Protein AF-A0A3G6YLJ7-F1 (afdb_monomer)

Radius of gyration: 20.74 Å; Cα contacts (8 Å, |Δi|>4): 345; chains: 1; bounding box: 52×42×54 Å

Solvent-accessible surface area (backbone atoms only — not comparable to full-atom values): 13566 Å² total; per-residue (Å²): 133,82,72,65,50,66,69,44,60,47,16,66,43,56,79,85,42,33,35,29,31,42,30,31,34,40,76,67,75,55,90,88,53,76,58,65,51,78,48,76,43,84,40,36,73,90,68,55,82,63,92,60,28,60,51,24,34,72,40,34,41,30,33,38,43,97,92,39,45,34,36,37,35,55,84,74,50,43,76,47,70,68,70,77,96,74,56,74,66,56,51,52,51,49,54,53,49,51,60,56,26,45,75,44,94,40,77,38,74,70,66,68,48,32,41,72,90,74,63,58,85,78,49,71,87,56,84,66,61,62,48,66,51,74,53,80,84,44,42,66,60,74,71,37,84,88,52,65,48,26,38,52,44,98,88,66,49,76,42,73,56,50,72,70,53,47,52,53,51,53,53,63,56,54,40,68,35,47,34,47,99,85,33,35,42,80,79,74,68,80,30,30,57,44,82,53,100,74,47,76,42,76,44,40,58,67,37,57,33,30,34,38,60,49,99,84,67,49,77,42,28,49,38,53,51,57,49,58,80,56,73,109

Foldseek 3Di:
DDQQAPQLQCLLAAQPKFWAKWKWAFQDQDPPDDGIDIDGDRGCVVVPDLPCQARIHTQKTWIQHPNWIKIAGRLRSDIDTDDDDDDPVVVVVVVVSSVVSSPDRHDHPVNVSHHGDDACVVCLPPDDFKDAQDCVVVVCCLVDPVWWKWFQDPVRDTDTDDNVRSVVVSVVRGHMFGADPQQATPPDDDWGWDRDPGDIAIDDPVQQRMWTQPPVRDIDTSSRVSVVSVPD

Organism: Acinetobacter pittii (NCBI:txid48296)

pLDDT: mean 84.65, std 10.69, range [26.02, 96.81]

Sequence (232 aa):
MSLINFETLVNTFDDGAEFQKLATRSMTVSSKAIRSRSYEAENLNGAMSIHTAGRSIPYYVKVQNKGVIQSINLSSGRINEFSQRENIKDLALWVKGQIHNFSKVNSSNFLSNFAKAVDFEVIKNKEPISFMIEFSDLDEIFLDDSIIIYKILRNGLEHPLTTKAKNYFAEIISEVYDIDEDLFLNRGRGDLLKVNNKSITLDSEFLRKFVIRDSNNIKQSFQQIIVKKKSI

Nearest PDB structures (foldseek):
  6eor-assembly1_B  TM=5.795E-01  e=2.650E+00  Homo sapiens
  7or4-assembly1_A  TM=6.402E-01  e=4.209E+00  Homo sapiens
  8y7p-assembly1_B  TM=3.538E-01  e=5.006E+00  Homo sapiens
  7jn7-assembly1_D  TM=1.775E-01  e=2.228E+00  Homo sapiens
  7oz7-assembly1_B  TM=1.537E-01  e=1.985E+00  Homo sapiens

Mean predicted aligned error: 7.84 Å

Structure (mmCIF, N/CA/C/O backbone):
data_AF-A0A3G6YLJ7-F1
#
_entry.id   AF-A0A3G6YLJ7-F1
#
loop_
_atom_site.group_PDB
_atom_site.id
_atom_site.type_symbol
_atom_site.label_atom_id
_atom_site.label_alt_id
_atom_site.label_comp_id
_atom_site.label_asym_id
_atom_site.label_entity_id
_atom_site.label_seq_id
_atom_site.pdbx_PDB_ins_code
_atom_site.Cartn_x
_atom_site.Cartn_y
_atom_site.Cartn_z
_atom_site.occupancy
_atom_site.B_iso_or_equiv
_atom_site.auth_seq_id
_atom_site.auth_comp_id
_atom_site.auth_asym_id
_atom_site.auth_atom_id
_atom_site.pdbx_PDB_model_num
ATOM 1 N N . MET A 1 1 ? 10.645 -7.291 13.258 1.00 34.69 1 MET A N 1
ATOM 2 C CA . MET A 1 1 ? 9.574 -6.760 14.126 1.00 34.69 1 MET A CA 1
ATOM 3 C C . MET A 1 1 ? 8.305 -6.860 13.297 1.00 34.69 1 MET A C 1
ATOM 5 O O . MET A 1 1 ? 8.293 -6.242 12.242 1.00 34.69 1 MET A O 1
ATOM 9 N N . SER A 1 2 ? 7.340 -7.722 13.640 1.00 50.22 2 SER A N 1
ATOM 10 C CA . SER A 1 2 ? 6.098 -7.794 12.853 1.00 50.22 2 SER A CA 1
ATOM 11 C C . SER A 1 2 ? 5.242 -6.572 13.171 1.00 50.22 2 SER A C 1
ATOM 13 O O . SER A 1 2 ? 5.158 -6.160 14.330 1.00 50.22 2 SER A O 1
ATOM 15 N N . LEU A 1 3 ? 4.638 -5.976 12.148 1.00 59.59 3 LEU A N 1
ATOM 16 C CA . LEU A 1 3 ? 3.631 -4.937 12.338 1.00 59.59 3 LEU A CA 1
ATOM 17 C C . LEU A 1 3 ? 2.448 -5.519 13.127 1.00 59.59 3 LEU A C 1
ATOM 19 O O . LEU A 1 3 ? 2.128 -6.703 12.999 1.00 59.59 3 LEU A O 1
ATOM 23 N N . ILE A 1 4 ? 1.819 -4.691 13.961 1.00 68.56 4 ILE A N 1
ATOM 24 C CA . ILE A 1 4 ? 0.585 -5.063 14.658 1.00 68.56 4 ILE A CA 1
ATOM 25 C C . ILE A 1 4 ? -0.491 -5.287 13.591 1.00 68.56 4 ILE A C 1
ATOM 27 O O . ILE A 1 4 ? -0.669 -4.446 12.708 1.00 68.56 4 ILE A O 1
ATOM 31 N N . ASN A 1 5 ? -1.166 -6.437 13.640 1.00 69.62 5 ASN A N 1
ATOM 32 C CA . ASN A 1 5 ? -2.152 -6.798 12.628 1.00 69.62 5 ASN A CA 1
ATOM 33 C C . ASN A 1 5 ? -3.414 -5.912 12.732 1.00 69.62 5 ASN A C 1
ATOM 35 O O . ASN A 1 5 ? -3.671 -5.257 13.747 1.00 69.62 5 ASN A O 1
ATOM 39 N N . PHE A 1 6 ? -4.204 -5.888 11.656 1.00 71.75 6 PHE A N 1
ATOM 40 C CA . PHE A 1 6 ? -5.441 -5.105 11.585 1.00 71.75 6 PHE A CA 1
ATOM 41 C C . PHE A 1 6 ? -6.390 -5.415 12.747 1.00 71.75 6 PHE A C 1
ATOM 43 O O . PHE A 1 6 ? -6.932 -4.503 13.360 1.00 71.75 6 PHE A O 1
ATOM 50 N N . GLU A 1 7 ? -6.565 -6.694 13.070 1.00 73.19 7 GLU A N 1
ATOM 51 C CA . GLU A 1 7 ? -7.515 -7.147 14.087 1.00 73.19 7 GLU A CA 1
ATOM 52 C C . GLU A 1 7 ? -7.136 -6.631 15.478 1.00 73.19 7 GLU A C 1
ATOM 54 O O . GLU A 1 7 ? -7.985 -6.113 16.196 1.00 73.19 7 GLU A O 1
ATOM 59 N N . THR A 1 8 ? -5.848 -6.655 15.816 1.00 77.25 8 THR A N 1
ATOM 60 C CA . THR A 1 8 ? -5.312 -6.109 17.062 1.00 77.25 8 THR A CA 1
ATOM 61 C C . THR A 1 8 ? -5.446 -4.590 17.127 1.00 77.25 8 THR A C 1
ATOM 63 O O . THR A 1 8 ? -5.740 -4.060 18.194 1.00 77.25 8 THR A O 1
ATOM 66 N N . LEU A 1 9 ? -5.274 -3.872 16.012 1.00 77.75 9 LEU A N 1
ATOM 67 C CA . LEU A 1 9 ? -5.453 -2.415 15.982 1.00 77.75 9 LEU A CA 1
ATOM 68 C C . LEU A 1 9 ? -6.922 -2.002 16.125 1.00 77.75 9 LEU A C 1
ATOM 70 O O . LEU A 1 9 ? -7.218 -0.998 16.767 1.00 77.75 9 LEU A O 1
ATOM 74 N N . VAL A 1 10 ? -7.847 -2.777 15.554 1.00 73.69 10 VAL A N 1
ATOM 75 C CA . VAL A 1 10 ? -9.289 -2.531 15.702 1.00 73.69 10 VAL A CA 1
ATOM 76 C C . VAL A 1 10 ? -9.748 -2.714 17.147 1.00 73.69 10 VAL A C 1
ATOM 78 O O . VAL A 1 10 ? -10.681 -2.026 17.563 1.00 73.69 10 VAL A O 1
ATOM 81 N N . ASN A 1 11 ? -9.058 -3.542 17.940 1.00 77.00 11 ASN A N 1
ATOM 82 C CA . ASN A 1 11 ? -9.399 -3.750 19.348 1.00 77.00 11 ASN A CA 1
ATOM 83 C C . ASN A 1 11 ? -9.282 -2.478 20.211 1.00 77.00 11 ASN A C 1
ATOM 85 O O . ASN A 1 11 ? -9.832 -2.428 21.313 1.00 77.00 11 ASN A O 1
ATOM 89 N N . THR A 1 12 ? -8.604 -1.434 19.722 1.00 76.75 12 THR A N 1
ATOM 90 C CA . THR A 1 12 ? -8.525 -0.134 20.402 1.00 76.75 12 THR A CA 1
ATOM 91 C C . THR A 1 12 ? -9.855 0.625 20.420 1.00 76.75 12 THR A C 1
ATOM 93 O O . THR A 1 12 ? -10.043 1.517 21.250 1.00 76.75 12 THR A O 1
ATOM 96 N N . PHE A 1 13 ? -10.795 0.273 19.544 1.00 77.75 13 PHE A N 1
ATOM 97 C CA . PHE A 1 13 ? -12.104 0.909 19.487 1.00 77.75 13 PHE A CA 1
ATOM 98 C C . PHE A 1 13 ? -13.143 0.116 20.279 1.00 77.75 13 PHE A C 1
ATOM 100 O O . PHE A 1 13 ? -13.154 -1.114 20.267 1.00 77.75 13 PHE A O 1
ATOM 107 N N . ASP A 1 14 ? -14.037 0.838 20.947 1.00 72.38 14 ASP A N 1
ATOM 108 C CA . ASP A 1 14 ? -15.225 0.256 21.568 1.00 72.38 14 ASP A CA 1
ATOM 109 C C . ASP A 1 14 ? -16.403 0.250 20.570 1.00 72.38 14 ASP A C 1
ATOM 111 O O . ASP A 1 14 ? -16.379 0.943 19.552 1.00 72.38 14 ASP A O 1
ATOM 115 N N . ASP A 1 15 ? -17.477 -0.483 20.870 1.00 71.56 15 ASP A N 1
ATOM 116 C CA . ASP A 1 15 ? -18.663 -0.558 19.994 1.00 71.56 15 ASP A CA 1
ATOM 117 C C . ASP A 1 15 ? -19.410 0.774 19.836 1.00 71.56 15 ASP A C 1
ATOM 119 O O . ASP A 1 15 ? -20.097 0.990 18.839 1.00 71.56 15 ASP A O 1
ATOM 123 N N . GLY A 1 16 ? -19.256 1.682 20.803 1.00 76.00 16 GLY A N 1
ATOM 124 C CA . GLY A 1 16 ? -19.814 3.035 20.756 1.00 76.00 16 GLY A CA 1
ATOM 125 C C . GLY A 1 16 ? -18.967 4.035 19.968 1.00 76.00 16 GLY A C 1
ATOM 126 O O . GLY A 1 16 ? -19.240 5.229 20.033 1.00 76.00 16 GLY A O 1
ATOM 127 N N . ALA A 1 17 ? -17.912 3.587 19.288 1.00 86.50 17 ALA A N 1
ATOM 128 C CA . ALA A 1 17 ? -17.005 4.485 18.599 1.00 86.50 17 ALA A CA 1
ATOM 129 C C . ALA A 1 17 ? -17.625 5.052 17.308 1.00 86.50 17 ALA A C 1
ATOM 131 O O . ALA A 1 17 ? -18.212 4.333 16.495 1.00 86.50 17 ALA A O 1
ATOM 132 N N . GLU A 1 18 ? -17.468 6.358 17.112 1.00 91.38 18 GLU A N 1
ATOM 133 C CA . GLU A 1 18 ? -18.042 7.092 15.988 1.00 91.38 18 GLU A CA 1
ATOM 134 C C . GLU A 1 18 ? -17.005 7.210 14.873 1.00 91.38 18 GLU A C 1
ATOM 136 O O . GLU A 1 18 ? -15.940 7.813 15.031 1.00 91.38 18 GLU A O 1
ATOM 141 N N . PHE A 1 19 ? -17.293 6.601 13.725 1.00 92.31 19 PHE A N 1
ATOM 142 C CA . PHE A 1 19 ? -16.362 6.567 12.602 1.00 92.31 19 PHE A CA 1
ATOM 143 C C . PHE A 1 19 ? -16.489 7.854 11.795 1.00 92.31 19 PHE A C 1
ATOM 145 O O . PHE A 1 19 ? -17.395 7.984 10.985 1.00 92.31 19 PHE A O 1
ATOM 152 N N . GLN A 1 20 ? -15.573 8.799 11.980 1.00 94.19 20 GLN A N 1
ATOM 153 C CA . GLN A 1 20 ? -15.617 10.091 11.288 1.00 94.19 20 GLN A CA 1
ATOM 154 C C . GLN A 1 20 ? -15.051 10.016 9.867 1.00 94.19 20 GLN A C 1
ATOM 156 O O . GLN A 1 20 ? -15.514 10.701 8.958 1.00 94.19 20 GLN A O 1
ATOM 161 N N . LYS A 1 21 ? -14.016 9.191 9.658 1.00 95.12 21 LYS A N 1
ATOM 162 C CA . LYS A 1 21 ? -13.369 9.024 8.350 1.00 95.12 21 LYS A CA 1
ATOM 163 C C . LYS A 1 21 ? -12.954 7.582 8.126 1.00 95.12 21 LYS A C 1
ATOM 165 O O . LYS A 1 21 ? -12.432 6.935 9.033 1.00 95.12 21 LYS A O 1
ATOM 170 N N . LEU A 1 22 ? -13.117 7.107 6.900 1.00 93.19 22 LEU A N 1
ATOM 171 C CA . LEU A 1 22 ? -12.709 5.773 6.478 1.00 93.19 22 LEU A CA 1
ATOM 172 C C . LEU A 1 22 ? -12.119 5.847 5.073 1.00 93.19 22 LEU A C 1
ATOM 174 O O . LEU A 1 22 ? -12.773 6.334 4.154 1.00 93.19 22 LEU A O 1
ATOM 178 N N . ALA A 1 23 ? -10.918 5.306 4.890 1.00 92.06 23 ALA A N 1
ATOM 179 C CA . ALA A 1 23 ? -10.349 5.088 3.569 1.00 92.06 23 ALA A CA 1
ATOM 180 C C . ALA A 1 23 ? -10.182 3.590 3.299 1.00 92.06 23 ALA A C 1
ATOM 182 O O . ALA A 1 23 ? -9.689 2.833 4.142 1.00 92.06 23 ALA A O 1
ATOM 183 N N . THR A 1 24 ? -10.616 3.170 2.113 1.00 90.69 24 THR A N 1
ATOM 184 C CA . THR A 1 24 ? -10.643 1.768 1.688 1.00 90.69 24 THR A CA 1
ATOM 185 C C . THR A 1 24 ? -10.008 1.583 0.319 1.00 90.69 24 THR A C 1
ATOM 187 O O . THR A 1 24 ? -10.049 2.480 -0.525 1.00 90.69 24 THR A O 1
ATOM 190 N N . ARG A 1 25 ? -9.462 0.389 0.098 1.00 87.56 25 ARG A N 1
ATOM 191 C CA . ARG A 1 25 ? -8.971 -0.121 -1.185 1.00 87.56 25 ARG A CA 1
ATOM 192 C C . ARG A 1 25 ? -9.898 -1.207 -1.700 1.00 87.56 25 ARG A C 1
ATOM 194 O O . ARG A 1 25 ? -10.514 -1.918 -0.915 1.00 87.56 25 ARG A O 1
ATOM 201 N N . SER A 1 26 ? -10.012 -1.341 -3.008 1.00 87.31 26 SER A N 1
ATOM 202 C CA . SER A 1 26 ? -10.829 -2.372 -3.638 1.00 87.31 26 SER A CA 1
ATOM 203 C C . SER A 1 26 ? -10.062 -3.687 -3.750 1.00 87.31 26 SER A C 1
ATOM 205 O O . SER A 1 26 ? -8.878 -3.689 -4.070 1.00 87.31 26 SER A O 1
ATOM 207 N N . MET A 1 27 ? -10.743 -4.813 -3.540 1.00 85.62 27 MET A N 1
ATOM 208 C CA . MET A 1 27 ? -10.165 -6.150 -3.749 1.00 85.62 27 MET A CA 1
ATOM 209 C C . MET A 1 27 ? -10.084 -6.562 -5.225 1.00 85.62 27 MET A C 1
ATOM 211 O O . MET A 1 27 ? -9.541 -7.615 -5.546 1.00 85.62 27 MET A O 1
ATOM 215 N N . THR A 1 28 ? -10.699 -5.805 -6.134 1.00 83.38 28 THR A N 1
ATOM 216 C CA . THR A 1 28 ? -10.733 -6.183 -7.548 1.00 83.38 28 THR A CA 1
ATOM 217 C C . THR A 1 28 ? -9.488 -5.707 -8.279 1.00 83.38 28 THR A C 1
ATOM 219 O O . THR A 1 28 ? -9.041 -4.576 -8.107 1.00 83.38 28 THR A O 1
ATOM 222 N N . VAL A 1 29 ? -8.990 -6.558 -9.167 1.00 78.81 29 VAL A N 1
ATOM 223 C CA . VAL A 1 29 ? -7.944 -6.197 -10.122 1.00 78.81 29 VAL A CA 1
ATOM 224 C C . VAL A 1 29 ? -8.512 -5.563 -11.394 1.00 78.81 29 VAL A C 1
ATOM 226 O O . VAL A 1 29 ? -7.751 -5.216 -12.270 1.00 78.81 29 VAL A O 1
ATOM 229 N N . SER A 1 30 ? -9.828 -5.388 -11.556 1.00 80.94 30 SER A N 1
ATOM 230 C CA . SER A 1 30 ? -10.372 -4.821 -12.801 1.00 80.94 30 SER A CA 1
ATOM 231 C C . SER A 1 30 ? -9.858 -3.400 -13.066 1.00 80.94 30 SER A C 1
ATOM 233 O O . SER A 1 30 ? -10.015 -2.508 -12.232 1.00 80.94 30 SER A O 1
ATOM 235 N N . SER A 1 31 ? -9.336 -3.157 -14.272 1.00 70.56 31 SER A N 1
ATOM 236 C CA . SER A 1 31 ? -8.858 -1.835 -14.707 1.00 70.56 31 SER A CA 1
ATOM 237 C C . SER A 1 31 ? -9.963 -0.776 -14.791 1.00 70.56 31 SER A C 1
ATOM 239 O O . SER A 1 31 ? -9.677 0.417 -14.754 1.00 70.56 31 SER A O 1
ATOM 241 N N . LYS A 1 32 ? -11.231 -1.199 -14.873 1.00 80.75 32 LYS A N 1
ATOM 242 C CA . LYS A 1 32 ? -12.406 -0.312 -14.924 1.00 80.75 32 LYS A CA 1
ATOM 243 C C . LYS A 1 32 ? -13.006 -0.028 -13.547 1.00 80.75 32 LYS A C 1
ATOM 245 O O . LYS A 1 32 ? -13.959 0.741 -13.443 1.00 80.75 32 LYS A O 1
ATOM 250 N N . ALA A 1 33 ? -12.513 -0.683 -12.499 1.00 81.62 33 ALA A N 1
ATOM 251 C CA . ALA A 1 33 ? -13.054 -0.522 -11.162 1.00 81.62 33 ALA A CA 1
ATOM 252 C C . ALA A 1 33 ? -12.397 0.638 -10.407 1.00 81.62 33 ALA A C 1
ATOM 254 O O . ALA A 1 33 ? -11.227 0.963 -10.597 1.00 81.62 33 ALA A O 1
ATOM 255 N N . ILE A 1 34 ? -13.155 1.219 -9.476 1.00 84.38 34 ILE A N 1
ATOM 256 C CA . ILE A 1 34 ? -12.619 2.177 -8.506 1.00 84.38 34 ILE A CA 1
ATOM 257 C C . ILE A 1 34 ? -11.603 1.451 -7.614 1.00 84.38 34 ILE A C 1
ATOM 259 O O . ILE A 1 34 ? -11.954 0.457 -6.974 1.00 84.38 34 ILE A O 1
ATOM 263 N N . ARG A 1 35 ? -10.366 1.963 -7.560 1.00 81.38 35 ARG A N 1
ATOM 264 C CA . ARG A 1 35 ? -9.261 1.381 -6.776 1.00 81.38 35 ARG A CA 1
ATOM 265 C C . ARG A 1 35 ? -9.339 1.722 -5.291 1.00 81.38 35 ARG A C 1
ATOM 267 O O . ARG A 1 35 ? -9.109 0.851 -4.462 1.00 81.38 35 ARG A O 1
ATOM 274 N N . SER A 1 36 ? -9.701 2.956 -4.952 1.00 86.94 36 SER A N 1
ATOM 275 C CA . SER A 1 36 ? -9.803 3.420 -3.567 1.00 86.94 36 SER A CA 1
ATOM 276 C C . SER A 1 36 ? -10.973 4.382 -3.372 1.00 86.94 36 SER A C 1
ATOM 278 O O . SER A 1 36 ? -11.458 5.007 -4.317 1.00 86.94 36 SER A O 1
ATOM 280 N N . ARG A 1 37 ? -11.469 4.469 -2.135 1.00 89.94 37 ARG A N 1
ATOM 281 C CA . ARG A 1 37 ? -12.537 5.392 -1.728 1.00 89.94 37 ARG A CA 1
ATOM 282 C C . ARG A 1 37 ? -12.235 5.966 -0.352 1.00 89.94 37 ARG A C 1
ATOM 284 O O . ARG A 1 37 ? -11.796 5.228 0.529 1.00 89.94 37 ARG A O 1
ATOM 291 N N . SER A 1 38 ? -12.528 7.250 -0.170 1.00 92.44 38 SER A N 1
ATOM 292 C CA . SER A 1 38 ? -12.499 7.930 1.126 1.00 92.44 38 SER A CA 1
ATOM 293 C C . SER A 1 38 ? -13.900 8.425 1.463 1.00 92.44 38 SER A C 1
ATOM 295 O O . SER A 1 38 ? -14.539 9.075 0.640 1.00 92.44 38 SER A O 1
ATOM 297 N N . TYR A 1 39 ? -14.347 8.132 2.677 1.00 93.94 39 TYR A N 1
ATOM 298 C CA . TYR A 1 39 ? -15.637 8.525 3.228 1.00 93.94 39 TYR A CA 1
ATOM 299 C C . TYR A 1 39 ? -15.416 9.393 4.459 1.00 93.94 39 TYR A C 1
ATOM 301 O O . TYR A 1 39 ? -14.510 9.116 5.246 1.00 93.94 39 TYR A O 1
ATOM 309 N N . GLU A 1 40 ? -16.244 10.419 4.624 1.00 95.00 40 GLU A N 1
ATOM 310 C CA . GLU A 1 40 ? -16.191 11.337 5.758 1.00 95.00 40 GLU A CA 1
ATOM 311 C C . GLU A 1 40 ? -17.613 11.758 6.139 1.00 95.00 40 GLU A C 1
ATOM 313 O O . GLU A 1 40 ? -18.425 12.060 5.265 1.00 95.00 40 GLU A O 1
ATOM 318 N N . ALA A 1 41 ? -17.918 11.709 7.432 1.00 94.12 41 ALA A N 1
ATOM 319 C CA . ALA A 1 41 ? -19.200 12.092 8.016 1.00 94.12 41 ALA A CA 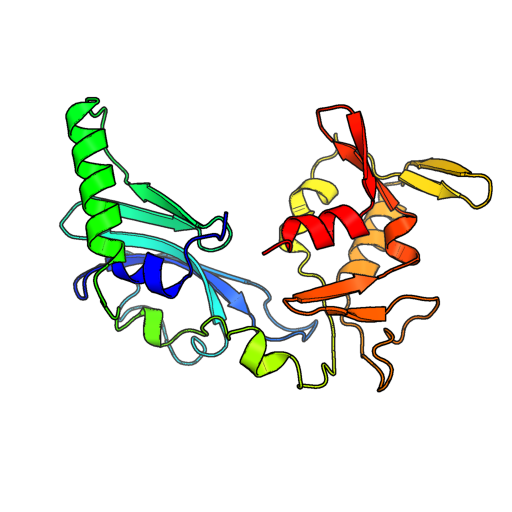1
ATOM 320 C C . ALA A 1 41 ? -19.001 12.400 9.510 1.00 94.12 41 ALA A C 1
ATOM 322 O O . ALA A 1 41 ? -17.934 12.137 10.059 1.00 94.12 41 ALA A O 1
ATOM 323 N N . GLU A 1 42 ? -20.032 12.916 10.182 1.00 91.19 42 GLU A N 1
ATOM 324 C CA . GLU A 1 42 ? -20.032 13.010 11.651 1.00 91.19 42 GLU A CA 1
ATOM 325 C C . GLU A 1 42 ? -19.930 11.612 12.282 1.00 91.19 42 GLU A C 1
ATOM 327 O O . GLU A 1 42 ? -19.059 11.358 13.109 1.00 91.19 42 GLU A O 1
ATOM 332 N N . ASN A 1 43 ? -20.744 10.672 11.793 1.00 92.69 43 ASN A N 1
ATOM 333 C CA . ASN A 1 43 ? -20.628 9.255 12.103 1.00 92.69 43 ASN A CA 1
ATOM 334 C C . ASN A 1 43 ? -21.003 8.412 10.874 1.00 92.69 43 ASN A C 1
ATOM 336 O O . ASN A 1 43 ? -22.133 8.451 10.393 1.00 92.69 43 ASN A O 1
ATOM 340 N N . LEU A 1 44 ? -20.047 7.645 10.350 1.00 93.19 44 LEU A N 1
ATOM 341 C CA . LEU A 1 44 ? -20.241 6.737 9.217 1.00 93.19 44 LEU A CA 1
ATOM 342 C C . LEU A 1 44 ? -21.072 5.509 9.597 1.00 93.19 44 LEU A C 1
ATOM 344 O O . LEU A 1 44 ? -21.664 4.885 8.712 1.00 93.19 44 LEU A O 1
ATOM 348 N N . ASN A 1 45 ? -21.140 5.166 10.887 1.00 88.62 45 ASN A N 1
ATOM 349 C CA . ASN A 1 45 ? -22.006 4.097 11.360 1.00 88.62 45 ASN A CA 1
ATOM 350 C C . ASN A 1 45 ? -23.474 4.505 11.147 1.00 88.62 45 ASN A C 1
ATOM 352 O O . ASN A 1 45 ? -23.932 5.510 11.679 1.00 88.62 45 ASN A O 1
ATOM 356 N N . GLY A 1 46 ? -24.198 3.758 10.312 1.00 84.88 46 GLY A N 1
ATOM 357 C CA . GLY A 1 46 ? -25.574 4.071 9.909 1.00 84.88 46 GLY A CA 1
ATOM 358 C C . GLY A 1 46 ? -25.715 5.067 8.748 1.00 84.88 46 GLY A C 1
ATOM 359 O O . GLY A 1 46 ? -26.739 5.043 8.071 1.00 84.88 46 GLY A O 1
ATOM 360 N N . ALA A 1 47 ? -24.699 5.887 8.454 1.00 89.31 47 ALA A N 1
ATOM 361 C 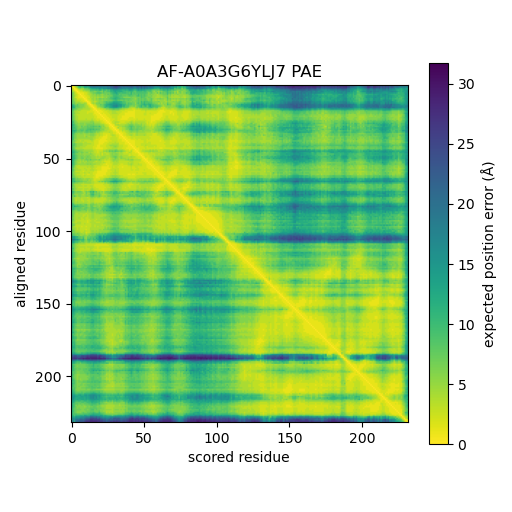CA . ALA A 1 47 ? -24.716 6.809 7.311 1.00 89.31 47 ALA A CA 1
ATOM 362 C C . ALA A 1 47 ? -24.148 6.186 6.023 1.00 89.31 47 ALA A C 1
ATOM 364 O O . ALA A 1 47 ? -24.581 6.511 4.916 1.00 89.31 47 ALA A O 1
ATOM 365 N N . MET A 1 48 ? -23.164 5.290 6.148 1.00 89.38 48 MET A N 1
ATOM 366 C CA . MET A 1 48 ? -22.545 4.618 5.009 1.00 89.38 48 MET A CA 1
ATOM 367 C C . MET A 1 48 ? -23.287 3.324 4.652 1.00 89.38 48 MET A C 1
ATOM 369 O O . MET A 1 48 ? -23.537 2.470 5.498 1.00 89.38 48 MET A O 1
ATOM 373 N N . SER A 1 49 ? -23.552 3.128 3.359 1.00 87.31 49 SER A N 1
ATOM 374 C CA . SER A 1 49 ? -24.041 1.849 2.838 1.00 87.31 49 SER A CA 1
ATOM 375 C C . SER A 1 49 ? -22.967 0.759 2.920 1.00 87.31 49 SER A C 1
ATOM 377 O O . SER A 1 49 ? -21.872 0.906 2.370 1.00 87.31 49 SER A O 1
ATOM 379 N N . ILE A 1 50 ? -23.302 -0.367 3.557 1.00 88.44 50 ILE A N 1
ATOM 380 C CA . ILE A 1 50 ? -22.397 -1.513 3.747 1.00 88.44 50 ILE A CA 1
ATOM 381 C C . ILE A 1 50 ? -22.419 -2.527 2.591 1.00 88.44 50 ILE A C 1
ATOM 383 O O . ILE A 1 50 ? -21.619 -3.457 2.582 1.00 88.44 50 ILE A O 1
ATOM 387 N N . HIS A 1 51 ? -23.279 -2.352 1.580 1.00 85.88 51 HIS A N 1
ATOM 388 C CA . HIS A 1 51 ? -23.482 -3.343 0.509 1.00 85.88 51 HIS A CA 1
ATOM 389 C C . HIS A 1 51 ? -22.203 -3.737 -0.246 1.00 85.88 51 HIS A C 1
ATOM 391 O O . HIS A 1 51 ? -22.087 -4.868 -0.712 1.00 85.88 51 HIS A O 1
ATOM 397 N N . THR A 1 52 ? -21.232 -2.827 -0.370 1.00 83.88 52 THR A N 1
ATOM 398 C CA . THR A 1 52 ? -19.944 -3.114 -1.028 1.00 83.88 52 THR A CA 1
ATOM 399 C C . THR A 1 52 ? -18.778 -3.267 -0.054 1.00 83.88 52 THR A C 1
ATOM 401 O O . THR A 1 52 ? -17.655 -3.475 -0.508 1.00 83.88 52 THR A O 1
ATOM 404 N N . ALA A 1 53 ? -19.014 -3.164 1.259 1.00 88.62 53 ALA A N 1
ATOM 405 C CA . ALA A 1 53 ? -17.961 -3.153 2.276 1.00 88.62 53 ALA A CA 1
ATOM 406 C C . ALA A 1 53 ? -17.116 -4.437 2.246 1.00 88.62 53 ALA A C 1
ATOM 408 O O . ALA A 1 53 ? -15.891 -4.359 2.280 1.00 88.62 53 ALA A O 1
ATOM 409 N N . GLY A 1 54 ? -17.736 -5.603 2.028 1.00 89.19 54 GLY A N 1
ATOM 410 C CA . GLY A 1 54 ? -17.033 -6.891 1.945 1.00 89.19 54 GLY A CA 1
ATOM 411 C C . GLY A 1 54 ? -16.065 -7.033 0.760 1.00 89.19 54 GLY A C 1
ATOM 412 O O . GLY A 1 54 ? -15.333 -8.012 0.684 1.00 89.19 54 GLY A O 1
ATOM 413 N N . ARG A 1 55 ? -16.045 -6.071 -0.174 1.00 88.50 55 ARG A N 1
ATOM 414 C CA . ARG A 1 55 ? -15.092 -6.002 -1.302 1.00 88.50 55 ARG A CA 1
ATOM 415 C C . ARG A 1 55 ? -14.059 -4.885 -1.131 1.00 88.50 55 ARG A C 1
ATOM 417 O O . ARG A 1 55 ? -13.303 -4.595 -2.062 1.00 88.50 55 ARG A O 1
ATOM 424 N N . SER A 1 56 ? -14.056 -4.252 0.036 1.00 90.88 56 SER A N 1
ATOM 425 C CA . SER A 1 56 ? -13.241 -3.100 0.382 1.00 90.88 56 SER A CA 1
ATOM 426 C C . SER A 1 56 ? -12.361 -3.430 1.584 1.00 90.88 56 SER A C 1
ATOM 428 O O . SER A 1 56 ? -12.857 -3.870 2.616 1.00 90.88 56 SER A O 1
ATOM 430 N N . ILE A 1 57 ? -11.060 -3.184 1.458 1.00 88.62 57 ILE A N 1
ATOM 431 C CA . ILE A 1 57 ? -10.051 -3.357 2.504 1.00 88.62 57 ILE A CA 1
ATOM 432 C C . ILE A 1 57 ? -9.800 -1.988 3.152 1.00 88.62 57 ILE A C 1
ATOM 434 O O . ILE A 1 57 ? -9.268 -1.094 2.482 1.00 88.62 57 ILE A O 1
ATOM 438 N N . PRO A 1 58 ? -10.170 -1.771 4.423 1.00 89.38 58 PRO A N 1
ATOM 439 C CA . PRO A 1 58 ? -9.845 -0.551 5.147 1.00 89.38 58 PRO A CA 1
ATOM 440 C C . PRO A 1 58 ? -8.335 -0.417 5.306 1.00 89.38 58 PRO A C 1
ATOM 442 O O . PRO A 1 58 ? -7.654 -1.378 5.654 1.00 89.38 58 PRO A O 1
ATOM 445 N N . TYR A 1 59 ? -7.809 0.785 5.086 1.00 86.31 59 TYR A N 1
ATOM 446 C CA . TYR A 1 59 ? -6.394 1.072 5.337 1.00 86.31 59 TYR A CA 1
ATOM 447 C C . TYR A 1 59 ? -6.159 2.294 6.227 1.00 86.31 59 TYR A C 1
ATOM 449 O O . TYR A 1 59 ? -5.063 2.460 6.767 1.00 86.31 59 TYR A O 1
ATOM 457 N N . TYR A 1 60 ? -7.181 3.131 6.409 1.00 89.69 60 TYR A N 1
ATOM 458 C CA . TYR A 1 60 ? -7.155 4.259 7.327 1.00 89.69 60 TYR A CA 1
ATOM 459 C C . TYR A 1 60 ? -8.529 4.459 7.960 1.00 89.69 60 TYR A C 1
ATOM 461 O O . TYR A 1 60 ? -9.544 4.418 7.261 1.00 89.69 60 TYR A O 1
ATOM 469 N N . VAL A 1 61 ? -8.550 4.725 9.263 1.00 91.19 61 VAL A N 1
ATOM 470 C CA . VAL A 1 61 ? -9.756 5.107 10.004 1.00 91.19 61 VAL A CA 1
ATOM 471 C C . VAL A 1 61 ? -9.463 6.290 10.917 1.00 91.19 61 VAL A C 1
ATOM 473 O O . VAL A 1 61 ? -8.391 6.361 11.519 1.00 91.19 61 VAL A O 1
ATOM 476 N N . LYS A 1 62 ? -10.4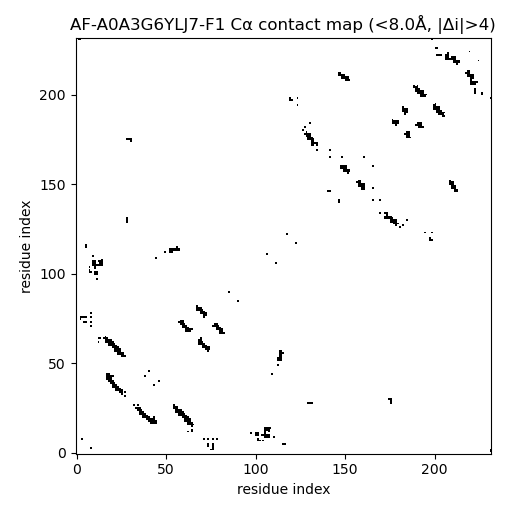24 7.205 11.037 1.00 93.12 62 LYS A N 1
ATOM 477 C CA . LYS A 1 62 ? -10.477 8.240 12.073 1.00 93.12 62 LYS A CA 1
ATOM 478 C C . LYS A 1 62 ? -11.754 8.030 12.867 1.00 93.12 62 LYS A C 1
ATOM 480 O O . LYS A 1 62 ? -12.834 7.956 12.281 1.00 93.12 62 LYS A O 1
ATOM 485 N N . VAL A 1 63 ? -11.611 7.923 14.175 1.00 91.62 63 VAL A N 1
ATOM 486 C CA . VAL A 1 63 ? -12.664 7.484 15.080 1.00 91.62 63 VAL A CA 1
ATOM 487 C C . VAL A 1 63 ? -12.693 8.413 16.282 1.00 91.62 63 VAL A C 1
ATOM 489 O O . VAL A 1 63 ? -11.643 8.749 16.825 1.00 91.62 63 VAL A O 1
ATOM 492 N N . GLN A 1 64 ? -13.881 8.818 16.709 1.00 91.19 64 GLN A N 1
ATOM 493 C CA . GLN A 1 64 ? -14.086 9.434 18.009 1.00 91.19 64 GLN A CA 1
ATOM 494 C C . GLN A 1 64 ? -14.543 8.351 18.984 1.00 91.19 64 GLN A C 1
ATOM 496 O O . GLN A 1 64 ? -15.592 7.739 18.806 1.00 91.19 64 GLN A O 1
ATOM 501 N N . ASN A 1 65 ? -13.732 8.081 20.002 1.00 86.00 65 ASN A N 1
ATOM 502 C CA . ASN A 1 65 ? -14.034 7.102 21.037 1.00 86.00 65 ASN A CA 1
ATOM 503 C C . ASN A 1 65 ? -13.895 7.761 22.413 1.00 86.00 65 ASN A C 1
ATOM 505 O O . ASN A 1 65 ? -12.865 8.360 22.713 1.00 86.00 65 ASN A O 1
ATOM 509 N N . LYS A 1 66 ? -14.938 7.675 23.249 1.00 83.56 66 LYS A N 1
ATOM 510 C CA . LYS A 1 66 ? -14.962 8.245 24.615 1.00 83.56 66 LYS A CA 1
ATOM 511 C C . LYS A 1 66 ? -14.529 9.722 24.682 1.00 83.56 66 LYS A C 1
ATOM 513 O O . LYS A 1 66 ? -13.832 10.134 25.603 1.00 83.56 66 LYS A O 1
ATOM 518 N N . GLY A 1 67 ? -14.941 10.520 23.695 1.00 83.31 67 GLY A N 1
ATOM 519 C CA . GLY A 1 67 ? -14.629 11.954 23.621 1.00 83.31 67 GLY A CA 1
ATOM 520 C C . GLY A 1 67 ? -13.239 12.289 23.073 1.00 83.31 67 GLY A C 1
ATOM 521 O O . GLY A 1 67 ? -12.921 13.466 22.927 1.00 83.31 67 GLY A O 1
ATOM 522 N N . VAL A 1 68 ? -12.435 11.285 22.719 1.00 87.69 68 VAL A N 1
ATOM 523 C CA . VAL A 1 68 ? -11.098 11.465 22.151 1.00 87.69 68 VAL A CA 1
ATOM 524 C C . VAL A 1 68 ? -11.095 11.044 20.688 1.00 87.69 68 VAL A C 1
ATOM 526 O O . VAL A 1 68 ? -11.691 10.036 20.314 1.00 87.69 68 VAL A O 1
ATOM 529 N N . ILE A 1 69 ? -10.414 11.818 19.845 1.00 90.69 69 ILE A N 1
ATOM 530 C CA . ILE A 1 69 ? -10.262 11.494 18.429 1.00 90.69 69 ILE A CA 1
ATOM 531 C C . ILE A 1 69 ? -8.967 10.714 18.241 1.00 90.69 69 ILE A C 1
ATOM 533 O O . ILE A 1 69 ? -7.879 11.193 18.552 1.00 90.69 69 ILE A O 1
ATOM 537 N N . GLN A 1 70 ? -9.082 9.530 17.661 1.00 90.44 70 GLN A N 1
ATOM 538 C CA . GLN A 1 70 ? -7.968 8.670 17.299 1.00 90.44 70 GLN A CA 1
ATOM 539 C C . GLN A 1 70 ? -7.978 8.413 15.795 1.00 90.44 70 GLN A C 1
ATOM 541 O O . GLN A 1 70 ? -9.013 8.451 15.130 1.00 90.44 70 GLN A O 1
ATOM 546 N N . SER A 1 71 ? -6.810 8.141 15.231 1.00 90.00 71 SER A N 1
ATOM 547 C CA . SER A 1 71 ? -6.696 7.646 13.866 1.00 90.00 71 SER A CA 1
ATOM 548 C C . SER A 1 71 ? -5.719 6.491 13.795 1.00 90.00 71 SER A C 1
ATOM 550 O O . SER A 1 71 ? -4.701 6.481 14.485 1.00 90.00 71 SER A O 1
ATOM 552 N N . ILE A 1 72 ? -6.030 5.524 12.941 1.00 87.00 72 ILE A N 1
ATOM 553 C CA . ILE A 1 72 ? -5.177 4.370 12.696 1.00 87.00 72 ILE A CA 1
ATOM 554 C C . ILE A 1 72 ? -4.878 4.305 11.207 1.00 87.00 72 ILE A C 1
ATOM 556 O O . ILE A 1 72 ? -5.785 4.312 10.375 1.00 87.00 72 ILE A O 1
ATOM 560 N N . ASN A 1 73 ? -3.591 4.215 10.879 1.00 83.44 73 ASN A N 1
ATOM 561 C CA . ASN A 1 73 ? -3.131 3.865 9.545 1.00 83.44 73 ASN A CA 1
ATOM 562 C C . ASN A 1 73 ? -2.660 2.411 9.564 1.00 83.44 73 ASN A C 1
ATOM 564 O O . ASN A 1 73 ? -1.564 2.095 10.031 1.00 83.44 73 ASN A O 1
ATOM 568 N N . LEU A 1 74 ? -3.501 1.544 9.015 1.00 71.50 74 LEU A N 1
ATOM 569 C CA . LEU A 1 74 ? -3.345 0.094 9.039 1.00 71.50 74 LEU A CA 1
ATOM 570 C C . LEU A 1 74 ? -2.196 -0.367 8.141 1.00 71.50 74 LEU A C 1
ATOM 572 O O . LEU A 1 74 ? -1.536 -1.349 8.454 1.00 71.50 74 LEU A O 1
ATOM 576 N N . SER A 1 75 ? -1.896 0.389 7.080 1.00 66.50 75 SER A N 1
ATOM 577 C CA . SER A 1 75 ? -0.750 0.104 6.201 1.00 66.50 75 SER A CA 1
ATOM 578 C C . SER A 1 75 ? 0.589 0.287 6.922 1.00 66.50 75 SER A C 1
ATOM 580 O O . SER A 1 75 ? 1.572 -0.354 6.574 1.00 66.50 75 SER A O 1
ATOM 582 N N . SER A 1 76 ? 0.640 1.176 7.919 1.00 68.81 76 SER A N 1
ATOM 583 C CA . SER A 1 76 ? 1.863 1.492 8.676 1.00 68.81 76 SER A CA 1
ATOM 584 C C . SER A 1 76 ? 1.861 0.969 10.113 1.00 68.81 76 SER A C 1
ATOM 586 O O . SER A 1 76 ? 2.847 1.161 10.823 1.00 68.81 76 SER A O 1
ATOM 588 N N . GLY A 1 77 ? 0.767 0.343 10.559 1.00 73.19 77 GLY A N 1
ATOM 589 C CA . GLY A 1 77 ? 0.591 -0.110 11.940 1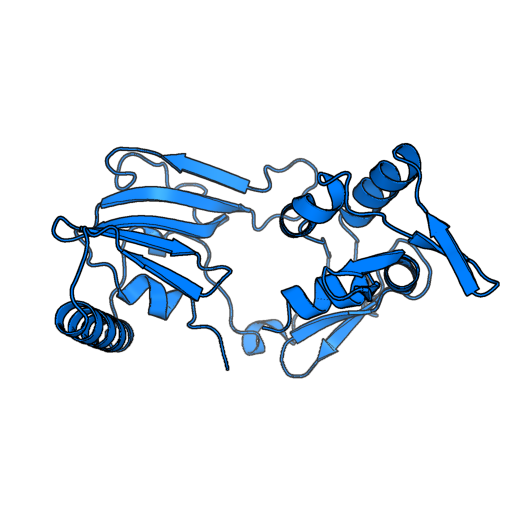.00 73.19 77 GLY A CA 1
ATOM 590 C C . GLY A 1 77 ? 0.630 1.020 12.975 1.00 73.19 77 GLY A C 1
ATOM 591 O O . GLY A 1 77 ? 1.006 0.788 14.122 1.00 73.19 77 GLY A O 1
ATOM 592 N N . ARG A 1 78 ? 0.311 2.258 12.572 1.00 81.44 78 ARG A N 1
ATOM 593 C CA . ARG A 1 78 ? 0.415 3.450 13.427 1.00 81.44 78 ARG A CA 1
ATOM 594 C C . ARG A 1 78 ? -0.940 3.829 13.996 1.00 81.44 78 ARG A C 1
ATOM 596 O O . ARG A 1 78 ? -1.909 3.936 13.245 1.00 81.44 78 ARG A O 1
ATOM 603 N N . ILE A 1 79 ? -0.958 4.116 15.293 1.00 86.56 79 ILE A N 1
ATOM 604 C CA . ILE A 1 79 ? -2.068 4.762 15.985 1.00 86.56 79 ILE A CA 1
ATOM 605 C C . ILE A 1 79 ? -1.647 6.162 16.420 1.00 86.56 79 ILE A C 1
ATOM 607 O O . ILE A 1 79 ? -0.566 6.347 16.975 1.00 86.56 79 ILE A O 1
ATOM 611 N N . ASN A 1 80 ? -2.509 7.137 16.158 1.00 88.19 80 ASN A N 1
ATOM 612 C CA . ASN A 1 80 ? -2.348 8.509 16.606 1.00 88.19 80 ASN A CA 1
ATOM 613 C C . ASN A 1 80 ? -3.583 8.915 17.400 1.00 88.19 80 ASN A C 1
ATOM 615 O O . ASN A 1 80 ? -4.706 8.623 16.992 1.00 88.19 80 ASN A O 1
ATOM 619 N N . GLU A 1 81 ? -3.371 9.643 18.483 1.00 89.56 81 GLU A N 1
ATOM 620 C CA . GLU A 1 81 ? -4.425 10.269 19.266 1.00 89.56 81 GLU A CA 1
ATOM 621 C C . GLU A 1 81 ? -4.283 11.785 19.159 1.00 89.56 81 GLU A C 1
ATOM 623 O O . GLU A 1 81 ? -3.179 12.319 19.260 1.00 89.56 81 GLU A O 1
ATOM 628 N N . PHE A 1 82 ? -5.388 12.477 18.898 1.00 86.00 82 PHE A N 1
ATOM 629 C CA . PHE A 1 82 ? -5.416 13.931 18.906 1.00 86.00 82 PHE A CA 1
ATOM 630 C C . PHE A 1 82 ? -5.567 14.406 20.347 1.00 86.00 82 PHE A C 1
ATOM 632 O O . PHE A 1 82 ? -6.643 14.299 20.934 1.00 86.00 82 PHE A O 1
ATOM 639 N N . SER A 1 83 ? -4.489 14.958 20.890 1.00 86.06 83 SER A N 1
ATOM 640 C CA . SER A 1 83 ? -4.435 15.531 22.232 1.00 86.06 83 SER A CA 1
ATOM 641 C C . SER A 1 83 ? -3.871 16.953 22.194 1.00 86.06 83 SER A C 1
ATOM 643 O O . SER A 1 83 ? -3.355 17.422 21.173 1.00 86.06 83 SER A O 1
ATOM 645 N N . GLN A 1 84 ? -3.952 17.651 23.327 1.00 85.75 84 GLN A N 1
ATOM 646 C CA . GLN A 1 84 ? -3.157 18.859 23.539 1.00 85.75 84 GLN A CA 1
ATOM 647 C C . GLN A 1 84 ? -1.724 18.466 23.943 1.00 85.75 84 GLN A C 1
ATOM 649 O O . GLN A 1 84 ? -1.306 17.317 23.787 1.00 85.75 84 GLN A O 1
ATOM 654 N N . ARG A 1 85 ? -0.921 19.431 24.409 1.00 89.44 85 ARG A N 1
ATOM 655 C CA . ARG A 1 85 ? 0.418 19.134 24.932 1.00 89.44 85 ARG A CA 1
ATOM 656 C C . ARG A 1 85 ? 0.299 18.290 26.200 1.00 89.44 85 ARG A C 1
ATOM 658 O O . ARG A 1 85 ? -0.105 18.805 27.235 1.00 89.44 85 ARG A O 1
ATOM 665 N N . GLU A 1 86 ? 0.736 17.042 26.106 1.00 90.06 86 GLU A N 1
ATOM 666 C CA . GLU A 1 86 ? 0.776 16.103 27.225 1.00 90.06 86 GLU A CA 1
ATOM 667 C C . GLU A 1 86 ? 2.159 16.072 27.881 1.00 90.06 86 GLU A C 1
ATOM 669 O O . GLU A 1 86 ? 3.188 16.318 27.241 1.00 90.06 86 GLU A O 1
ATOM 674 N N . ASN A 1 87 ? 2.203 15.743 29.172 1.00 94.00 87 ASN A N 1
ATOM 675 C CA . ASN A 1 87 ? 3.468 15.487 29.854 1.00 94.00 87 ASN A CA 1
ATOM 676 C C . ASN A 1 87 ? 3.920 14.025 29.660 1.00 94.00 87 ASN A C 1
ATOM 678 O O . ASN A 1 87 ? 3.168 13.153 29.227 1.00 94.00 87 ASN A O 1
ATOM 682 N N . ILE A 1 88 ? 5.176 13.739 30.011 1.00 94.62 88 ILE A N 1
ATOM 683 C CA . ILE A 1 88 ? 5.776 12.411 29.811 1.00 94.62 88 ILE A CA 1
ATOM 684 C C . ILE A 1 88 ? 5.057 11.288 30.582 1.00 94.62 88 ILE A C 1
ATOM 686 O O . ILE A 1 88 ? 5.061 10.142 30.133 1.00 94.62 88 ILE A O 1
ATOM 690 N N . LYS A 1 89 ? 4.440 11.590 31.735 1.00 94.81 89 LYS A N 1
ATOM 691 C CA . LYS A 1 89 ? 3.718 10.591 32.536 1.00 94.81 89 LYS A CA 1
ATOM 692 C C . LYS A 1 89 ? 2.417 10.201 31.848 1.00 94.81 89 LYS A C 1
ATOM 694 O O . LYS A 1 89 ? 2.136 9.010 31.742 1.00 94.81 89 LYS A O 1
ATOM 699 N N . ASP A 1 90 ? 1.684 11.183 31.339 1.00 92.31 90 ASP A N 1
ATOM 700 C CA . ASP A 1 90 ? 0.435 10.955 30.613 1.00 92.31 90 ASP A CA 1
ATOM 701 C C . ASP A 1 90 ? 0.696 10.187 29.316 1.00 92.31 90 ASP A C 1
ATOM 703 O O . ASP A 1 90 ? 0.001 9.214 29.026 1.00 92.31 90 ASP A O 1
ATOM 707 N N . LEU A 1 91 ? 1.796 10.495 28.616 1.00 91.62 91 LEU A N 1
ATOM 708 C CA . LEU A 1 91 ? 2.244 9.701 27.471 1.00 91.62 91 LEU A CA 1
ATOM 709 C C . LEU A 1 91 ? 2.529 8.237 27.854 1.00 91.62 91 LEU A C 1
ATOM 711 O O . LEU A 1 91 ? 2.112 7.319 27.150 1.00 91.62 91 LEU A O 1
ATOM 715 N N . ALA A 1 92 ? 3.221 7.989 28.970 1.00 93.81 92 ALA A N 1
ATOM 716 C CA . ALA A 1 92 ? 3.512 6.628 29.424 1.00 93.81 92 ALA A CA 1
ATOM 717 C C . ALA A 1 92 ? 2.237 5.854 29.809 1.00 93.81 92 ALA A C 1
ATOM 719 O O . ALA A 1 92 ? 2.116 4.662 29.509 1.00 93.81 92 ALA A O 1
ATOM 720 N N . LEU A 1 93 ? 1.270 6.527 30.441 1.00 92.75 93 LEU A N 1
ATOM 721 C CA . LEU A 1 93 ? -0.040 5.955 30.753 1.00 92.75 93 LEU A CA 1
ATOM 722 C C . LEU A 1 93 ? -0.837 5.650 29.485 1.00 92.75 93 LEU A C 1
ATOM 724 O O . LEU A 1 93 ? -1.432 4.575 29.395 1.00 92.75 93 LEU A O 1
ATOM 728 N N . TRP A 1 94 ? -0.792 6.538 28.493 1.00 90.19 94 TRP A N 1
ATOM 729 C CA . TRP A 1 94 ? -1.409 6.317 27.192 1.00 90.19 94 TRP A CA 1
ATOM 730 C C . TRP A 1 94 ? -0.826 5.081 26.503 1.00 90.19 94 TRP A C 1
ATOM 732 O O . TRP A 1 94 ? -1.580 4.178 26.144 1.00 90.19 94 TRP A O 1
ATOM 742 N N . VAL A 1 95 ? 0.507 4.966 26.414 1.00 90.12 95 VAL A N 1
ATOM 743 C CA . VAL A 1 95 ? 1.178 3.782 25.840 1.00 90.12 95 VAL A CA 1
ATOM 744 C C . VAL A 1 95 ? 0.752 2.505 26.566 1.00 90.12 95 VAL A C 1
ATOM 746 O O . VAL A 1 95 ? 0.404 1.513 25.924 1.00 90.12 95 VAL A O 1
ATOM 749 N N . LYS A 1 96 ? 0.722 2.526 27.905 1.00 91.62 96 LYS A N 1
ATOM 750 C CA . LYS A 1 96 ? 0.245 1.393 28.710 1.00 91.62 96 LYS A CA 1
ATOM 751 C C . LYS A 1 96 ? -1.211 1.039 28.385 1.00 91.62 96 LYS A C 1
ATOM 753 O O . LYS A 1 96 ? -1.537 -0.142 28.282 1.00 91.62 96 LYS A O 1
ATOM 758 N N . GLY A 1 97 ? -2.069 2.043 28.206 1.00 88.44 97 GLY A N 1
ATOM 759 C CA . GLY A 1 97 ? -3.459 1.875 27.790 1.00 88.44 97 GLY A CA 1
ATOM 760 C C . GLY A 1 97 ? -3.587 1.215 26.416 1.00 88.44 97 GLY A C 1
ATOM 761 O O . GLY A 1 97 ? -4.357 0.269 26.274 1.00 88.44 97 GLY A O 1
ATOM 762 N N . GLN A 1 98 ? -2.781 1.634 25.435 1.00 87.00 98 GLN A N 1
ATOM 763 C CA . GLN A 1 98 ? -2.776 1.022 24.101 1.00 87.00 98 GLN A CA 1
ATOM 764 C C . GLN A 1 98 ? -2.349 -0.449 24.147 1.00 87.00 98 GLN A C 1
ATOM 766 O O . GLN A 1 98 ? -3.034 -1.302 23.588 1.00 87.00 98 GLN A O 1
ATOM 771 N N . ILE A 1 99 ? -1.281 -0.772 24.887 1.00 86.62 99 ILE A N 1
ATOM 772 C CA . ILE A 1 99 ? -0.826 -2.162 25.080 1.00 86.62 99 ILE A CA 1
ATOM 773 C C . ILE A 1 99 ? -1.931 -3.020 25.713 1.00 86.62 99 ILE A C 1
ATOM 775 O O . ILE A 1 99 ? -2.138 -4.163 25.308 1.00 86.62 99 ILE A O 1
ATOM 779 N N . HIS A 1 100 ? -2.661 -2.470 26.687 1.00 85.94 100 HIS A N 1
ATOM 780 C CA . HIS A 1 100 ? -3.792 -3.153 27.321 1.00 85.94 100 HIS A CA 1
ATOM 781 C C . HIS A 1 100 ? -4.992 -3.332 26.386 1.00 85.94 100 HIS A C 1
ATOM 783 O O . HIS A 1 100 ? -5.712 -4.317 26.490 1.00 85.94 100 HIS A O 1
ATOM 789 N N . ASN A 1 101 ? -5.237 -2.400 25.468 1.00 82.44 101 ASN A N 1
ATOM 790 C CA . ASN A 1 101 ? -6.323 -2.535 24.499 1.00 82.44 101 ASN A CA 1
ATOM 791 C C . ASN A 1 101 ? -6.000 -3.581 23.426 1.00 82.44 101 ASN A C 1
ATOM 793 O O . ASN A 1 101 ? -6.879 -4.346 23.042 1.00 82.44 101 ASN A O 1
ATOM 797 N N . PHE A 1 102 ? -4.735 -3.693 23.011 1.00 81.81 102 PHE A N 1
ATOM 798 C CA . PHE A 1 102 ? -4.292 -4.726 22.071 1.00 81.81 102 PHE A CA 1
ATOM 799 C C . PHE A 1 102 ? -4.478 -6.155 22.597 1.00 81.81 102 PHE A C 1
ATOM 801 O O . PHE A 1 102 ? -4.647 -7.075 21.800 1.00 81.81 102 PHE A O 1
ATOM 808 N N . SER A 1 103 ? -4.461 -6.357 23.919 1.00 77.62 103 SER A N 1
ATOM 809 C CA . SER A 1 103 ? -4.674 -7.677 24.528 1.00 77.62 103 SER A CA 1
ATOM 810 C C . SER A 1 103 ? -6.148 -8.053 24.698 1.00 77.62 103 SER A C 1
ATOM 812 O O . SER A 1 103 ? -6.450 -9.205 25.013 1.00 77.62 103 SER A O 1
ATOM 814 N N . LYS A 1 104 ? -7.075 -7.113 24.484 1.00 76.88 104 LYS A N 1
ATOM 815 C CA . LYS A 1 104 ? -8.514 -7.386 24.496 1.00 76.88 104 LYS A CA 1
ATOM 816 C C . LYS A 1 104 ? -8.980 -7.858 23.129 1.00 76.88 104 LYS A C 1
ATOM 818 O O . LYS A 1 104 ? -8.416 -7.474 22.114 1.00 76.88 104 LYS A O 1
ATOM 823 N N . VAL A 1 105 ? -10.051 -8.645 23.111 1.00 66.44 105 VAL A N 1
ATOM 824 C CA . VAL A 1 105 ? -10.792 -8.974 21.891 1.00 66.44 105 VAL A CA 1
ATOM 825 C C . VAL A 1 105 ? -12.021 -8.076 21.859 1.00 66.44 105 VAL A C 1
ATOM 827 O O . VAL A 1 105 ? -12.966 -8.311 22.607 1.00 66.44 105 VAL A O 1
ATOM 830 N N . ASN A 1 106 ? -11.987 -7.038 21.026 1.00 65.62 106 ASN A N 1
ATOM 831 C CA . ASN A 1 106 ? -13.112 -6.135 20.802 1.00 65.62 106 ASN 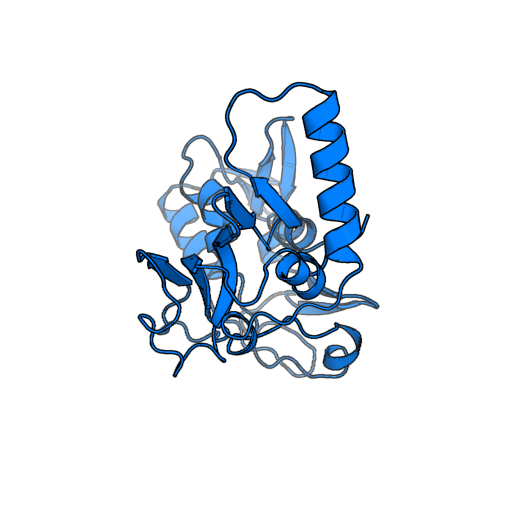A CA 1
ATOM 832 C C . ASN A 1 106 ? -13.489 -6.210 19.319 1.00 65.62 106 ASN A C 1
ATOM 834 O O . ASN A 1 106 ? -12.650 -6.035 18.440 1.00 65.62 106 ASN A O 1
ATOM 838 N N . SER A 1 107 ? -14.756 -6.466 19.009 1.00 61.38 107 SER A N 1
ATOM 839 C CA . SER A 1 107 ? -15.218 -6.539 17.624 1.00 61.38 107 SER A CA 1
ATOM 840 C C . SER A 1 107 ? -16.035 -5.305 17.276 1.00 61.38 107 SER A C 1
ATOM 842 O O . SER A 1 107 ? -17.226 -5.281 17.547 1.00 61.38 107 SER A O 1
ATOM 844 N N . SER A 1 108 ? -15.437 -4.317 16.604 1.00 71.38 108 SER A N 1
ATOM 845 C CA . SER A 1 108 ? -16.233 -3.235 16.014 1.00 71.38 108 SER A CA 1
ATOM 846 C C . SER A 1 108 ? -17.230 -3.812 15.000 1.00 71.38 108 SER A C 1
ATOM 848 O O . SER A 1 108 ? -16.834 -4.302 13.936 1.00 71.38 108 SER A O 1
ATOM 850 N N . ASN A 1 109 ? -18.527 -3.700 15.302 1.00 78.19 109 ASN A N 1
ATOM 851 C CA . ASN A 1 109 ? -19.614 -4.125 14.409 1.00 78.19 109 ASN A CA 1
ATOM 852 C C . ASN A 1 109 ? -19.596 -3.415 13.049 1.00 78.19 109 ASN A C 1
ATOM 854 O O . ASN A 1 109 ? -20.118 -3.938 12.070 1.00 78.19 109 ASN A O 1
ATOM 858 N N . PHE A 1 1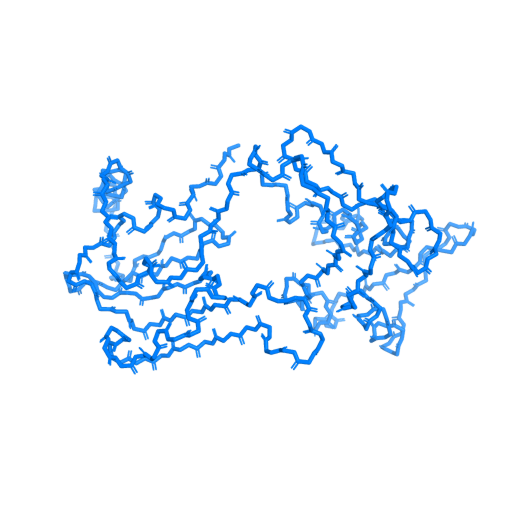10 ? -19.004 -2.222 12.968 1.00 86.56 110 PHE A N 1
ATOM 859 C CA . PHE A 1 110 ? -18.889 -1.490 11.712 1.00 86.56 110 PHE A CA 1
ATOM 860 C C . PHE A 1 110 ? -17.783 -2.077 10.827 1.00 86.56 110 PHE A C 1
ATOM 862 O O . PHE A 1 110 ? -18.035 -2.430 9.672 1.00 86.56 110 PHE A O 1
ATOM 869 N N . LEU A 1 111 ? -16.570 -2.234 11.372 1.00 86.31 111 LEU A N 1
ATOM 870 C CA . LEU A 1 111 ? -15.417 -2.728 10.612 1.00 86.31 111 LEU A CA 1
ATOM 871 C C . LEU A 1 111 ? -15.511 -4.218 10.263 1.00 86.31 111 LEU A C 1
ATOM 873 O O . LEU A 1 111 ? -14.879 -4.651 9.300 1.00 86.31 111 LEU A O 1
ATOM 877 N N . SER A 1 112 ? -16.325 -4.996 10.981 1.00 85.44 112 SER A N 1
ATOM 878 C CA . SER A 1 112 ? -16.571 -6.408 10.663 1.00 85.44 112 SER A CA 1
ATOM 879 C C . SER A 1 112 ? -17.242 -6.628 9.300 1.00 85.44 112 SER A C 1
ATOM 881 O O . SER A 1 112 ? -17.112 -7.716 8.743 1.00 85.44 112 SER A O 1
ATOM 883 N N . ASN A 1 113 ? -17.894 -5.605 8.730 1.00 88.56 113 ASN A N 1
ATOM 884 C CA . ASN A 1 113 ? -18.507 -5.665 7.397 1.00 88.56 113 ASN A CA 1
ATOM 885 C C . ASN A 1 113 ? -17.491 -5.586 6.247 1.00 88.56 113 ASN A C 1
ATOM 887 O O . ASN A 1 113 ? -17.860 -5.785 5.088 1.00 88.56 113 ASN A O 1
ATOM 891 N N . PHE A 1 114 ? -16.236 -5.242 6.540 1.00 89.94 114 PHE A N 1
ATOM 892 C CA . PHE A 1 114 ? -15.201 -5.026 5.538 1.00 89.94 114 PHE A CA 1
ATOM 893 C C . PHE A 1 114 ? -14.311 -6.253 5.336 1.00 89.94 114 PHE A C 1
ATOM 895 O O . PHE A 1 114 ? -14.247 -7.153 6.174 1.00 89.94 114 PHE A O 1
ATOM 902 N N . ALA A 1 115 ? -13.601 -6.281 4.207 1.00 88.12 115 ALA A N 1
ATOM 903 C CA . ALA A 1 115 ? -12.644 -7.338 3.922 1.00 88.12 115 ALA A CA 1
ATOM 904 C C . ALA A 1 115 ? -11.487 -7.319 4.932 1.00 88.12 115 ALA A C 1
ATOM 906 O O . ALA A 1 115 ? -10.931 -6.262 5.244 1.00 88.12 115 ALA A O 1
ATOM 907 N N . LYS A 1 116 ? -11.109 -8.506 5.412 1.00 79.50 116 LYS A N 1
ATOM 908 C CA . LYS A 1 116 ? -10.013 -8.705 6.364 1.00 79.50 116 LYS A CA 1
ATOM 909 C C . LYS A 1 116 ? -8.794 -9.300 5.673 1.00 79.50 116 LYS A C 1
ATOM 911 O O . LYS A 1 116 ? -8.910 -9.955 4.636 1.00 79.50 116 LYS A O 1
ATOM 916 N N . ALA A 1 117 ? -7.629 -9.080 6.274 1.00 78.12 117 ALA A N 1
ATOM 917 C CA . ALA A 1 117 ? -6.427 -9.797 5.884 1.00 78.12 117 ALA A CA 1
ATOM 918 C C . ALA A 1 117 ? -6.640 -11.303 6.087 1.00 78.12 117 ALA A C 1
ATOM 920 O O . ALA A 1 117 ? -7.248 -11.727 7.068 1.00 78.12 117 ALA A O 1
ATOM 921 N N . VAL A 1 118 ? -6.143 -12.095 5.145 1.00 79.44 118 VAL A N 1
ATOM 922 C CA . VAL A 1 118 ? -6.128 -13.553 5.243 1.00 79.44 118 VAL A CA 1
ATOM 923 C C . VAL A 1 118 ? -4.697 -13.969 5.536 1.00 79.44 118 VAL A C 1
ATOM 925 O O . VAL A 1 118 ? -3.766 -13.435 4.931 1.00 79.44 118 VAL A O 1
ATOM 928 N N . ASP A 1 119 ? -4.528 -14.900 6.470 1.00 81.06 119 ASP A N 1
ATOM 929 C CA . ASP A 1 119 ? -3.212 -15.419 6.818 1.00 81.06 119 ASP A CA 1
ATOM 930 C C . ASP A 1 119 ? -2.549 -16.073 5.596 1.00 81.06 119 ASP A C 1
ATOM 932 O O . ASP A 1 119 ? -3.208 -16.761 4.806 1.00 81.06 119 ASP A O 1
ATOM 936 N N . PHE A 1 120 ? -1.242 -15.864 5.428 1.00 83.88 120 PHE A N 1
ATOM 937 C CA . PHE A 1 120 ? -0.524 -16.352 4.251 1.00 83.88 120 PHE A CA 1
ATOM 938 C C . PHE A 1 120 ? -0.613 -17.879 4.139 1.00 83.88 120 PHE A C 1
ATOM 940 O O . PHE A 1 120 ? -0.789 -18.415 3.047 1.00 83.88 120 PHE A O 1
ATOM 947 N N . GLU A 1 121 ? -0.599 -18.577 5.276 1.00 85.69 121 GLU A N 1
ATOM 948 C CA . GLU A 1 121 ? -0.734 -20.035 5.349 1.00 85.69 121 GLU A CA 1
ATOM 949 C C . GLU A 1 121 ? -2.021 -20.567 4.701 1.00 85.69 121 GLU A C 1
ATOM 951 O O . GLU A 1 121 ? -2.040 -21.687 4.190 1.00 85.69 121 GLU A O 1
ATOM 956 N N . VAL A 1 122 ? -3.085 -19.759 4.666 1.00 87.06 122 VAL A N 1
ATOM 957 C CA . VAL A 1 122 ? -4.367 -20.121 4.042 1.00 87.06 122 VAL A CA 1
ATOM 958 C C . VAL A 1 122 ? -4.305 -19.987 2.517 1.00 87.06 122 VAL A C 1
ATOM 960 O O . VAL A 1 122 ? -4.972 -20.738 1.800 1.00 87.06 122 VAL A O 1
ATOM 963 N N . ILE A 1 123 ? -3.506 -19.045 2.007 1.00 86.38 123 ILE A N 1
ATOM 964 C CA . ILE A 1 123 ? -3.422 -18.734 0.572 1.00 86.38 123 ILE A CA 1
ATOM 965 C C . ILE A 1 123 ? -2.188 -19.317 -0.122 1.00 86.38 123 ILE A C 1
ATOM 967 O O . ILE A 1 123 ? -2.166 -19.352 -1.346 1.00 86.38 123 ILE A O 1
ATOM 971 N N . LYS A 1 124 ? -1.184 -19.8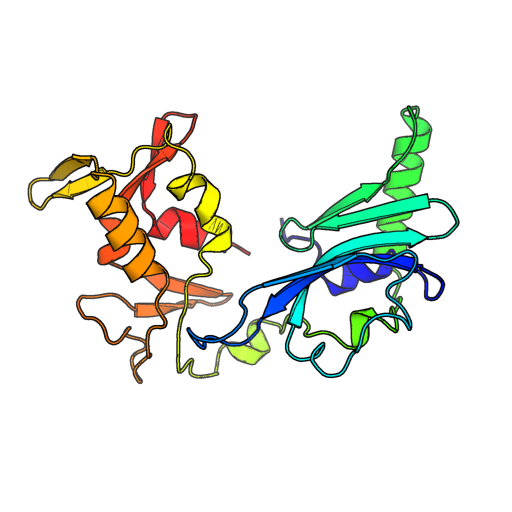09 0.615 1.00 84.50 124 LYS A N 1
ATOM 972 C CA . LYS A 1 124 ? 0.099 -20.266 0.046 1.00 84.50 124 LYS A CA 1
ATOM 973 C C . LYS A 1 124 ? -0.028 -21.372 -1.010 1.00 84.50 124 LYS A C 1
ATOM 975 O O . LYS A 1 124 ? 0.816 -21.465 -1.888 1.00 84.50 124 LYS A O 1
ATOM 980 N N . ASN A 1 125 ? -1.076 -22.194 -0.916 1.00 84.75 125 ASN A N 1
ATOM 981 C CA . ASN A 1 125 ? -1.355 -23.309 -1.831 1.00 84.75 125 ASN A CA 1
ATOM 982 C C . ASN A 1 125 ? -2.425 -22.958 -2.880 1.00 84.75 125 ASN A C 1
ATOM 984 O O . ASN A 1 125 ? -2.979 -23.850 -3.517 1.00 84.75 125 ASN A O 1
ATOM 988 N N . LYS A 1 126 ? -2.821 -21.686 -2.983 1.00 87.25 126 LYS A N 1
ATOM 989 C CA . LYS A 1 126 ? -3.779 -21.218 -3.985 1.00 87.25 126 LYS A CA 1
ATOM 990 C C . LYS A 1 126 ? -3.017 -20.719 -5.204 1.00 87.25 126 LYS A C 1
ATOM 992 O O . LYS A 1 126 ? -1.991 -20.062 -5.064 1.00 87.25 126 LYS A O 1
ATOM 997 N N . GLU A 1 127 ? -3.563 -20.989 -6.380 1.00 85.56 127 GLU A N 1
ATOM 998 C CA . GLU A 1 127 ? -2.998 -20.537 -7.648 1.00 85.56 127 GLU A CA 1
ATOM 999 C C . GLU A 1 127 ? -3.503 -19.121 -7.955 1.00 85.56 127 GLU A C 1
ATOM 1001 O O . GLU A 1 127 ? -4.715 -18.906 -8.092 1.00 85.56 127 GLU A O 1
ATOM 1006 N N . PRO A 1 128 ? -2.613 -18.116 -7.995 1.00 88.06 128 PRO A N 1
ATOM 1007 C CA . PRO A 1 128 ? -3.008 -16.775 -8.374 1.00 88.06 128 PRO A CA 1
ATOM 1008 C C . PRO A 1 128 ? -3.256 -16.739 -9.888 1.00 88.06 128 PRO A C 1
ATOM 1010 O O . PRO A 1 128 ? -2.413 -17.161 -10.664 1.00 88.06 128 PRO A O 1
ATOM 1013 N N . ILE A 1 129 ? -4.397 -16.189 -10.307 1.00 88.75 129 ILE A N 1
ATOM 1014 C CA . ILE A 1 129 ? -4.762 -16.057 -11.733 1.00 88.75 129 ILE A CA 1
ATOM 1015 C C . ILE A 1 129 ? -4.396 -14.692 -12.329 1.00 88.75 129 ILE A C 1
ATOM 1017 O O . ILE A 1 129 ? -4.361 -14.515 -13.542 1.00 88.75 129 ILE A O 1
ATOM 1021 N N . SER A 1 130 ? -4.159 -13.700 -11.469 1.00 88.44 130 SER A N 1
ATOM 1022 C CA . SER A 1 130 ? -3.874 -12.326 -11.875 1.00 88.44 130 SER A CA 1
ATOM 1023 C C . SER A 1 130 ? -3.014 -11.603 -10.842 1.00 88.44 130 SER A C 1
ATOM 1025 O O . SER A 1 130 ? -3.182 -11.814 -9.638 1.00 88.44 130 SER A O 1
ATOM 1027 N N . PHE A 1 131 ? -2.164 -10.691 -11.299 1.00 87.44 131 PHE A N 1
ATOM 1028 C CA . PHE A 1 131 ? -1.308 -9.844 -10.479 1.00 87.44 131 PHE A CA 1
ATOM 1029 C C . PHE A 1 131 ? -1.476 -8.376 -10.868 1.00 87.44 131 PHE A C 1
ATOM 1031 O O . PHE A 1 131 ? -1.576 -8.038 -12.041 1.00 87.44 131 PHE A O 1
ATOM 1038 N N . MET A 1 132 ? -1.469 -7.481 -9.886 1.00 86.69 132 MET A N 1
ATOM 1039 C CA . MET A 1 132 ? -1.477 -6.038 -10.118 1.00 86.69 132 MET A CA 1
ATOM 1040 C C . MET A 1 132 ? -0.614 -5.360 -9.058 1.00 86.69 132 MET A C 1
ATOM 1042 O O . MET A 1 132 ? -0.668 -5.711 -7.874 1.00 86.69 132 MET A O 1
ATOM 1046 N N . ILE A 1 133 ? 0.168 -4.368 -9.476 1.00 83.12 133 ILE A N 1
ATOM 1047 C CA . ILE A 1 133 ? 0.903 -3.499 -8.559 1.00 83.12 133 ILE A CA 1
ATOM 1048 C C 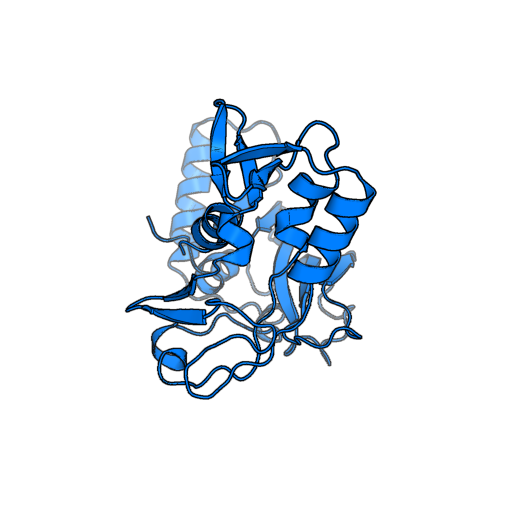. ILE A 1 133 ? -0.007 -2.325 -8.211 1.00 83.12 133 ILE A C 1
ATOM 1050 O O . ILE A 1 133 ? -0.502 -1.615 -9.087 1.00 83.12 133 ILE A O 1
ATOM 1054 N N . GLU A 1 134 ? -0.241 -2.116 -6.918 1.00 77.25 134 GLU A N 1
ATOM 1055 C CA . GLU A 1 134 ? -1.010 -0.965 -6.464 1.00 77.25 134 GLU A CA 1
ATOM 1056 C C . GLU A 1 134 ? -0.167 0.309 -6.616 1.00 77.25 134 GLU A C 1
ATOM 1058 O O . GLU A 1 134 ? 0.777 0.553 -5.867 1.00 77.25 134 GLU A O 1
ATOM 1063 N N . PHE A 1 135 ? -0.505 1.111 -7.626 1.00 73.50 135 PHE A N 1
ATOM 1064 C CA . PHE A 1 135 ? 0.260 2.303 -7.989 1.00 73.50 135 PHE A CA 1
ATOM 1065 C C . PHE A 1 135 ? 0.186 3.427 -6.947 1.00 73.50 135 PHE A C 1
ATOM 1067 O O . PHE A 1 135 ? 1.120 4.215 -6.865 1.00 73.50 135 PHE A O 1
ATOM 1074 N N . SER A 1 136 ? -0.853 3.472 -6.102 1.00 68.75 136 SER A N 1
ATOM 1075 C CA . SER A 1 136 ? -1.000 4.537 -5.095 1.00 68.75 136 SER A CA 1
ATOM 1076 C C . SER A 1 136 ? 0.176 4.603 -4.123 1.00 68.75 136 SER A C 1
ATOM 1078 O O . SER A 1 136 ? 0.530 5.666 -3.628 1.00 68.75 136 SER A O 1
ATOM 1080 N N . ASP A 1 137 ? 0.825 3.465 -3.870 1.00 67.56 137 ASP A N 1
ATOM 1081 C CA . ASP A 1 137 ? 2.008 3.413 -3.016 1.00 67.56 137 ASP A CA 1
ATOM 1082 C C . ASP A 1 137 ? 3.274 3.913 -3.735 1.00 67.56 137 ASP A C 1
ATOM 1084 O O . ASP A 1 137 ? 4.327 4.046 -3.112 1.00 67.56 137 ASP A O 1
ATOM 1088 N N . LEU A 1 138 ? 3.212 4.173 -5.039 1.00 81.19 138 LEU A N 1
ATOM 1089 C CA . LEU A 1 138 ? 4.306 4.691 -5.858 1.00 81.19 138 LEU A CA 1
ATOM 1090 C C . LEU A 1 138 ? 4.056 6.129 -6.328 1.00 81.19 138 LEU A C 1
ATOM 1092 O O . LEU A 1 138 ? 4.984 6.723 -6.872 1.00 81.19 138 LEU A O 1
ATOM 1096 N N . ASP A 1 139 ? 2.868 6.695 -6.087 1.00 78.12 139 ASP A N 1
ATOM 1097 C CA . ASP A 1 139 ? 2.471 8.033 -6.546 1.00 78.12 139 ASP A CA 1
ATOM 1098 C C . ASP A 1 139 ? 3.532 9.093 -6.233 1.00 78.12 139 ASP A C 1
ATOM 1100 O O . ASP A 1 139 ? 3.903 9.852 -7.119 1.00 78.12 139 ASP A O 1
ATOM 1104 N N . GLU A 1 140 ? 4.106 9.094 -5.026 1.00 81.12 140 GLU A N 1
ATOM 1105 C CA . GLU A 1 140 ? 5.167 10.037 -4.637 1.00 81.12 140 GLU A CA 1
ATOM 1106 C C . GLU A 1 140 ? 6.369 10.002 -5.596 1.00 81.12 140 GLU A C 1
ATOM 1108 O O . GLU A 1 140 ? 6.859 11.045 -6.007 1.00 81.12 140 GLU A O 1
ATOM 1113 N N . ILE A 1 141 ? 6.801 8.816 -6.037 1.00 87.06 141 ILE A N 1
ATOM 1114 C CA . ILE A 1 141 ? 7.924 8.664 -6.979 1.00 87.06 141 ILE A CA 1
ATOM 1115 C C . ILE A 1 141 ? 7.563 9.243 -8.354 1.00 87.06 141 ILE A C 1
ATOM 1117 O O . ILE A 1 141 ? 8.417 9.763 -9.082 1.00 87.06 141 ILE A O 1
ATOM 1121 N N . PHE A 1 142 ? 6.294 9.131 -8.742 1.00 86.00 142 PHE A N 1
ATOM 1122 C CA . PHE A 1 142 ? 5.841 9.558 -10.056 1.00 86.00 142 PHE A CA 1
ATOM 1123 C C . PHE A 1 142 ? 5.424 11.032 -10.120 1.00 86.00 142 PHE A C 1
ATOM 1125 O O . PHE A 1 142 ? 5.621 11.655 -11.162 1.00 86.00 142 PHE A O 1
ATOM 1132 N N . LEU A 1 143 ? 4.916 11.586 -9.022 1.00 83.12 143 LEU A N 1
ATOM 1133 C CA . LEU A 1 143 ? 4.414 12.955 -8.918 1.00 83.12 143 LEU A CA 1
ATOM 1134 C C . LEU A 1 143 ? 5.470 13.948 -8.423 1.00 83.12 143 LEU A C 1
ATOM 1136 O O . LEU A 1 143 ? 5.357 15.133 -8.716 1.00 83.12 143 LEU A O 1
ATOM 1140 N N . ASP A 1 144 ? 6.490 13.489 -7.695 1.00 84.88 144 ASP A N 1
ATOM 1141 C CA . ASP A 1 144 ? 7.599 14.343 -7.280 1.00 84.88 144 ASP A CA 1
ATOM 1142 C C . ASP A 1 144 ? 8.608 14.502 -8.429 1.00 84.88 144 ASP A C 1
ATOM 1144 O O . ASP A 1 144 ? 9.301 13.558 -8.827 1.00 84.88 144 ASP A O 1
ATOM 1148 N N . ASP A 1 145 ? 8.683 15.714 -8.977 1.00 82.12 145 ASP A N 1
ATOM 1149 C CA . ASP A 1 145 ? 9.609 16.073 -10.054 1.00 82.12 145 ASP A CA 1
ATOM 1150 C C . ASP A 1 145 ? 11.077 16.103 -9.602 1.00 82.12 145 ASP A C 1
ATOM 1152 O O . ASP A 1 145 ? 11.979 16.037 -10.440 1.00 82.12 145 ASP A O 1
ATOM 1156 N N . SER A 1 146 ? 11.347 16.153 -8.291 1.00 85.00 146 SER A N 1
ATOM 1157 C CA . SER A 1 146 ? 12.709 16.028 -7.763 1.00 85.00 146 SER A CA 1
ATOM 1158 C C . SER A 1 146 ? 13.249 14.596 -7.867 1.00 85.00 146 SER A C 1
ATOM 1160 O O . SER A 1 146 ? 14.466 14.387 -7.875 1.00 85.00 146 SER A O 1
ATOM 1162 N N . ILE A 1 147 ? 12.363 13.601 -8.007 1.00 88.00 147 ILE A N 1
ATOM 1163 C CA . ILE A 1 147 ? 12.736 12.192 -8.120 1.00 88.00 147 ILE A CA 1
ATOM 1164 C C . ILE A 1 147 ? 12.952 11.820 -9.590 1.00 88.00 147 ILE A C 1
ATOM 1166 O O . ILE A 1 147 ? 12.020 11.674 -10.389 1.00 88.00 147 ILE A O 1
ATOM 1170 N N . ILE A 1 148 ? 14.219 11.589 -9.939 1.00 92.31 148 ILE A N 1
ATOM 1171 C CA . ILE A 1 148 ? 14.623 11.148 -11.275 1.00 92.31 148 ILE A CA 1
ATOM 1172 C C . ILE A 1 148 ? 14.634 9.617 -11.335 1.00 92.31 148 ILE A C 1
ATOM 1174 O O . ILE A 1 148 ? 15.366 8.949 -10.601 1.00 92.31 148 ILE A O 1
ATOM 1178 N N . ILE A 1 149 ? 13.854 9.058 -12.262 1.00 95.19 149 ILE A N 1
ATOM 1179 C CA . ILE A 1 149 ? 13.881 7.629 -12.588 1.00 95.19 149 ILE A CA 1
ATOM 1180 C C . ILE A 1 149 ? 14.898 7.395 -13.701 1.00 95.19 149 ILE A C 1
ATOM 1182 O O . ILE A 1 149 ? 14.819 8.023 -14.756 1.00 95.19 149 ILE A O 1
ATOM 1186 N N . TYR A 1 150 ? 15.811 6.449 -13.505 1.00 96.75 150 TYR A N 1
ATOM 1187 C CA . TYR A 1 150 ? 16.792 6.043 -14.506 1.00 96.75 150 TYR A CA 1
ATOM 1188 C C . TYR A 1 150 ? 16.482 4.650 -15.042 1.00 96.75 150 TYR A C 1
ATOM 1190 O O . TYR A 1 150 ? 16.119 3.747 -14.289 1.00 96.75 150 TYR A O 1
ATOM 1198 N N . LYS A 1 151 ? 16.695 4.450 -16.344 1.00 96.81 151 LYS A N 1
ATOM 1199 C CA . LYS A 1 151 ? 16.722 3.137 -16.988 1.00 96.81 151 LYS A CA 1
ATOM 1200 C C . LYS A 1 151 ? 18.164 2.684 -17.190 1.00 96.81 151 LYS A C 1
ATOM 1202 O O . LYS A 1 151 ? 18.958 3.402 -17.792 1.00 96.81 151 LYS A O 1
ATOM 1207 N N . ILE A 1 152 ? 18.479 1.472 -16.749 1.00 95.88 152 ILE A N 1
ATOM 1208 C CA . ILE A 1 152 ? 19.751 0.799 -17.003 1.00 95.88 152 ILE A CA 1
ATOM 1209 C C . ILE A 1 152 ? 19.721 0.229 -18.424 1.00 95.88 152 ILE A C 1
ATOM 1211 O O . ILE A 1 152 ? 18.871 -0.596 -18.778 1.00 95.88 152 ILE A O 1
ATOM 1215 N N . LEU A 1 153 ? 20.644 0.697 -19.258 1.00 94.31 153 LEU A N 1
ATOM 1216 C CA . LEU A 1 153 ? 20.841 0.233 -20.626 1.00 94.31 153 LEU A CA 1
ATOM 1217 C C . LEU A 1 153 ? 21.669 -1.062 -20.656 1.00 94.31 153 LEU A C 1
ATOM 1219 O O . LEU A 1 153 ? 22.274 -1.463 -19.665 1.00 94.31 153 LEU A O 1
ATOM 1223 N N . ARG A 1 154 ? 21.735 -1.731 -21.816 1.00 90.19 154 ARG A N 1
ATOM 1224 C CA . ARG A 1 154 ? 22.488 -2.996 -21.969 1.00 90.19 154 ARG A CA 1
ATOM 1225 C C . ARG A 1 154 ? 23.984 -2.862 -21.666 1.00 90.19 154 ARG A C 1
ATOM 1227 O O . ARG A 1 154 ? 24.597 -3.831 -21.246 1.00 90.19 154 ARG A O 1
ATOM 1234 N N . ASN A 1 155 ? 24.552 -1.678 -21.878 1.00 92.25 155 ASN A N 1
ATOM 1235 C CA . ASN A 1 155 ? 25.946 -1.356 -21.565 1.00 92.25 155 ASN A CA 1
ATOM 1236 C C . ASN A 1 155 ? 26.160 -0.953 -20.091 1.00 92.25 155 ASN A C 1
ATOM 1238 O O . ASN A 1 155 ? 27.248 -0.516 -19.736 1.00 92.25 155 ASN A O 1
ATOM 1242 N N . GLY A 1 156 ? 25.128 -1.050 -19.247 1.00 91.25 156 GLY A N 1
ATOM 1243 C CA . GLY A 1 156 ? 25.179 -0.687 -17.831 1.00 91.25 156 GLY A CA 1
ATOM 1244 C C . GLY A 1 156 ? 24.996 0.804 -17.538 1.00 91.25 156 GLY A C 1
ATOM 1245 O O . GLY A 1 156 ? 24.864 1.162 -16.369 1.00 91.25 156 GLY A O 1
ATOM 1246 N N . LEU A 1 157 ? 24.942 1.669 -18.558 1.00 94.25 157 LEU A N 1
ATOM 1247 C CA . LEU A 1 157 ? 24.744 3.106 -18.358 1.00 94.25 157 LEU A CA 1
ATOM 1248 C C . LEU A 1 157 ? 23.322 3.423 -17.887 1.00 94.25 157 LEU A C 1
ATOM 1250 O O . LEU A 1 157 ? 22.350 2.781 -18.294 1.00 94.25 157 LEU A O 1
ATOM 1254 N N . GLU A 1 158 ? 23.212 4.453 -17.053 1.00 95.88 158 GLU A N 1
ATOM 1255 C CA . GLU A 1 158 ? 21.949 4.979 -16.542 1.00 95.88 158 GLU A CA 1
ATOM 1256 C C . GLU A 1 158 ? 21.463 6.120 -17.437 1.00 95.88 158 GLU A C 1
ATOM 1258 O O . GLU A 1 158 ? 22.165 7.109 -17.637 1.00 95.88 158 GLU A O 1
ATOM 1263 N N . HIS A 1 159 ? 20.250 5.988 -17.970 1.00 96.38 159 HIS A N 1
ATOM 1264 C CA . HIS A 1 159 ? 19.609 7.029 -18.767 1.00 96.38 159 HIS A CA 1
ATOM 1265 C C . HIS A 1 159 ? 18.365 7.553 -18.037 1.00 96.38 159 HIS A C 1
ATOM 1267 O O . HIS A 1 159 ? 17.457 6.756 -17.779 1.00 96.38 159 HIS A O 1
ATOM 1273 N N . PRO A 1 160 ? 18.273 8.858 -17.715 1.00 96.00 160 PRO A N 1
ATOM 1274 C CA . PRO A 1 160 ? 17.099 9.414 -17.050 1.00 96.00 160 PRO A CA 1
ATOM 1275 C C . PRO A 1 160 ? 15.865 9.296 -17.952 1.00 96.00 160 PRO A C 1
ATOM 1277 O O . PRO A 1 160 ? 15.947 9.451 -19.174 1.00 96.00 160 PRO A O 1
ATOM 1280 N N . LEU A 1 161 ? 14.712 8.987 -17.370 1.00 95.31 161 LEU A N 1
ATOM 1281 C CA . LEU A 1 161 ? 13.456 8.954 -18.106 1.00 95.31 161 LEU A CA 1
ATOM 1282 C C . LEU A 1 161 ? 12.975 10.376 -18.389 1.00 95.31 161 LEU A C 1
ATOM 1284 O O . LEU A 1 161 ? 12.960 11.232 -17.511 1.00 95.31 161 LEU A O 1
ATOM 1288 N N . THR A 1 162 ? 12.519 10.606 -19.618 1.00 92.81 162 THR A N 1
ATOM 1289 C CA . THR A 1 162 ? 11.712 11.787 -19.944 1.00 92.81 162 THR A CA 1
ATOM 1290 C C . THR A 1 162 ? 10.325 11.658 -19.312 1.00 92.81 162 THR A C 1
ATOM 1292 O O . THR A 1 162 ? 9.883 10.543 -19.031 1.00 92.81 162 THR A O 1
ATOM 1295 N N . THR A 1 163 ? 9.578 12.755 -19.170 1.00 89.44 163 THR A N 1
ATOM 1296 C CA . THR A 1 163 ? 8.189 12.727 -18.667 1.00 89.44 163 THR A CA 1
ATOM 1297 C C . THR A 1 163 ? 7.312 11.741 -19.442 1.00 89.44 163 THR A C 1
ATOM 1299 O O . THR A 1 163 ? 6.587 10.947 -18.851 1.00 89.44 163 THR A O 1
ATOM 1302 N N . LYS A 1 164 ? 7.441 11.700 -20.776 1.00 91.31 164 LYS A N 1
ATOM 1303 C CA . LYS A 1 164 ? 6.717 10.734 -21.619 1.00 91.31 164 LYS A CA 1
ATOM 1304 C C . LYS A 1 164 ? 7.080 9.286 -21.272 1.00 91.31 164 LYS A C 1
ATOM 1306 O O . LYS A 1 164 ? 6.197 8.439 -21.187 1.00 91.31 164 LYS A O 1
ATOM 1311 N N . ALA A 1 165 ? 8.366 8.999 -21.066 1.00 92.88 165 ALA A N 1
ATOM 1312 C CA . ALA A 1 165 ? 8.820 7.662 -20.694 1.00 92.88 165 ALA A CA 1
ATOM 1313 C C . ALA A 1 165 ? 8.427 7.289 -19.254 1.00 92.88 165 ALA A C 1
ATOM 1315 O O . ALA A 1 165 ? 8.117 6.128 -19.002 1.00 92.88 165 ALA A O 1
ATOM 1316 N N . LYS A 1 166 ? 8.399 8.262 -18.334 1.00 91.50 166 LYS A N 1
ATOM 1317 C CA . LYS A 1 166 ? 7.916 8.116 -16.954 1.00 91.50 166 LYS A CA 1
ATOM 1318 C C . LYS A 1 166 ? 6.428 7.750 -16.931 1.00 91.50 166 LYS A C 1
ATOM 1320 O O . LYS A 1 166 ? 6.069 6.771 -16.287 1.00 91.50 166 LYS A O 1
ATOM 1325 N N . ASN A 1 167 ? 5.599 8.445 -17.711 1.00 88.81 167 ASN A N 1
ATOM 1326 C CA . ASN A 1 167 ? 4.167 8.149 -17.834 1.00 88.81 167 ASN A CA 1
ATOM 1327 C C . ASN A 1 167 ? 3.911 6.776 -18.466 1.00 88.81 167 ASN A C 1
ATOM 1329 O O . ASN A 1 167 ? 3.100 6.012 -17.960 1.00 88.81 167 ASN A O 1
ATOM 1333 N N . TYR A 1 168 ? 4.646 6.426 -19.523 1.00 90.81 168 TYR A N 1
ATOM 1334 C CA . TYR A 1 168 ? 4.544 5.099 -20.136 1.00 90.81 168 TYR A CA 1
ATOM 1335 C C . TYR A 1 168 ? 4.986 3.980 -19.180 1.00 90.81 168 TYR A C 1
ATOM 1337 O O . TYR A 1 168 ? 4.380 2.914 -19.125 1.00 90.81 168 TYR A O 1
ATOM 1345 N N . PHE A 1 169 ? 6.034 4.219 -18.389 1.00 91.31 169 PHE A N 1
ATOM 1346 C CA . PHE A 1 169 ? 6.454 3.283 -17.352 1.00 91.31 169 PHE A CA 1
ATOM 1347 C C . PHE A 1 169 ? 5.371 3.112 -16.277 1.00 91.31 169 PHE A C 1
ATOM 1349 O O . PHE A 1 169 ? 5.061 1.976 -15.929 1.00 91.31 169 PHE A O 1
ATOM 1356 N N . ALA A 1 170 ? 4.763 4.212 -15.814 1.00 88.94 170 ALA A N 1
ATOM 1357 C CA . ALA A 1 170 ? 3.642 4.195 -14.874 1.00 88.94 170 ALA A CA 1
ATOM 1358 C C . ALA A 1 170 ? 2.438 3.408 -15.412 1.00 88.94 170 ALA A C 1
ATOM 1360 O O . ALA A 1 170 ? 1.841 2.621 -14.678 1.00 88.94 170 ALA A O 1
ATOM 1361 N N . GLU A 1 171 ? 2.112 3.592 -16.693 1.00 87.31 171 GLU A N 1
ATOM 1362 C CA . GLU A 1 171 ? 1.047 2.866 -17.381 1.00 87.31 171 GLU A CA 1
ATOM 1363 C C . GLU A 1 171 ? 1.323 1.362 -17.367 1.00 87.31 171 GLU A C 1
ATOM 1365 O O . GLU A 1 171 ? 0.504 0.618 -16.838 1.00 87.31 171 GLU A O 1
ATOM 1370 N N . ILE A 1 172 ? 2.510 0.931 -17.818 1.00 88.31 172 ILE A N 1
ATOM 1371 C CA . ILE A 1 172 ? 2.884 -0.491 -17.850 1.00 88.31 172 ILE A CA 1
ATOM 1372 C C . ILE A 1 172 ? 2.746 -1.134 -16.472 1.00 88.31 172 ILE A C 1
ATOM 1374 O O . ILE A 1 172 ? 2.133 -2.190 -16.367 1.00 88.31 172 ILE A O 1
ATOM 1378 N N . ILE A 1 173 ? 3.326 -0.533 -15.428 1.00 87.44 173 ILE A N 1
ATOM 1379 C CA . ILE A 1 173 ? 3.336 -1.154 -14.093 1.00 87.44 173 ILE A CA 1
ATOM 1380 C C . ILE A 1 173 ? 1.961 -1.146 -13.418 1.00 87.44 173 ILE A C 1
ATOM 1382 O O . ILE A 1 173 ? 1.744 -1.905 -12.478 1.00 87.44 173 ILE A O 1
ATOM 1386 N N . SER A 1 174 ? 1.051 -0.280 -13.872 1.00 84.44 174 SER A N 1
ATOM 1387 C CA . SER A 1 174 ? -0.308 -0.157 -13.335 1.00 84.44 174 SER A CA 1
ATOM 1388 C C . SER A 1 174 ? -1.285 -1.164 -13.931 1.00 84.44 174 SER A C 1
ATOM 1390 O O . SER A 1 174 ? -2.450 -1.190 -13.518 1.00 84.44 174 SER A O 1
ATOM 1392 N N . GLU A 1 175 ? -0.846 -1.947 -14.911 1.00 85.31 175 GLU A N 1
ATOM 1393 C CA . GLU A 1 175 ? -1.668 -2.954 -15.552 1.00 85.31 175 GLU A CA 1
ATOM 1394 C C . GLU A 1 175 ? -1.915 -4.181 -14.676 1.00 85.31 175 GLU A C 1
ATOM 1396 O O . GLU A 1 175 ? -1.300 -4.408 -13.631 1.00 85.31 175 GLU A O 1
ATOM 1401 N N . VAL A 1 176 ? -2.873 -4.971 -15.145 1.00 87.50 176 VAL A N 1
ATOM 1402 C CA . VAL A 1 176 ? -3.261 -6.248 -14.571 1.00 87.50 176 VAL A CA 1
ATOM 1403 C C . VAL A 1 176 ? -2.625 -7.308 -15.440 1.00 87.50 176 VAL A C 1
ATOM 1405 O O . VAL A 1 176 ? -2.869 -7.361 -16.644 1.00 87.50 176 VAL A O 1
ATOM 1408 N N . TYR A 1 177 ? -1.786 -8.118 -14.825 1.00 87.75 177 TYR A N 1
ATOM 1409 C CA . TYR A 1 177 ? -1.068 -9.188 -15.479 1.00 87.75 177 TYR A CA 1
ATOM 1410 C C . TYR A 1 177 ? -1.812 -10.488 -15.229 1.00 87.75 177 TYR A C 1
ATOM 1412 O O . TYR A 1 177 ? -2.028 -10.851 -14.074 1.00 87.75 177 TYR A O 1
ATOM 1420 N N . ASP A 1 178 ? -2.172 -11.193 -16.292 1.00 89.44 178 ASP A N 1
ATOM 1421 C CA . ASP A 1 178 ? -2.590 -12.586 -16.174 1.00 89.44 178 ASP A CA 1
ATOM 1422 C C . ASP A 1 178 ? -1.378 -13.447 -15.807 1.00 89.44 178 ASP A C 1
ATOM 1424 O O . ASP A 1 178 ? -0.245 -13.146 -16.210 1.00 89.44 178 ASP A O 1
ATOM 1428 N N . ILE A 1 179 ? -1.635 -14.494 -15.030 1.00 90.50 179 ILE A N 1
ATOM 1429 C CA . ILE A 1 179 ? -0.623 -15.419 -14.525 1.00 90.50 179 ILE A CA 1
ATOM 1430 C C . ILE A 1 179 ? -0.879 -16.791 -15.145 1.00 90.50 179 ILE A C 1
ATOM 1432 O O . ILE A 1 179 ? -2.024 -17.247 -15.167 1.00 90.50 179 ILE A O 1
ATOM 1436 N N . ASP A 1 180 ? 0.167 -17.426 -15.667 1.00 89.44 180 ASP A N 1
ATOM 1437 C CA . ASP A 1 180 ? 0.094 -18.805 -16.154 1.00 89.44 180 ASP A CA 1
ATOM 1438 C C . ASP A 1 180 ? 0.331 -19.848 -15.042 1.00 89.44 180 ASP A C 1
ATOM 1440 O O . ASP A 1 180 ? 0.564 -19.518 -13.878 1.00 89.44 180 ASP A O 1
ATOM 1444 N N . GLU A 1 181 ? 0.251 -21.131 -15.397 1.00 87.19 181 GLU A N 1
ATOM 1445 C CA . GLU A 1 181 ? 0.419 -22.254 -14.460 1.00 87.19 181 GLU A CA 1
ATOM 1446 C C . GLU A 1 181 ? 1.817 -22.290 -13.810 1.00 87.19 181 GLU A C 1
ATOM 1448 O O . GLU A 1 181 ? 1.967 -22.761 -12.683 1.00 87.19 181 GLU A O 1
ATOM 1453 N N . ASP A 1 182 ? 2.826 -21.723 -14.479 1.00 88.12 182 ASP A N 1
ATOM 1454 C CA . ASP A 1 182 ? 4.215 -21.637 -14.019 1.00 88.12 182 ASP A CA 1
ATOM 1455 C C . ASP A 1 182 ? 4.518 -20.309 -13.287 1.00 88.12 182 ASP A C 1
ATOM 1457 O O . ASP A 1 182 ? 5.673 -20.000 -12.972 1.00 88.12 182 ASP A O 1
ATOM 1461 N N . LEU A 1 183 ? 3.476 -19.528 -12.972 1.00 89.62 183 LEU A N 1
ATOM 1462 C CA . LEU A 1 183 ? 3.523 -18.235 -12.284 1.00 89.62 183 LEU A CA 1
ATOM 1463 C C . LEU A 1 183 ? 4.203 -17.096 -13.064 1.00 89.62 183 LEU A C 1
ATOM 1465 O O . LEU A 1 183 ? 4.557 -16.068 -12.467 1.00 89.62 183 LEU A O 1
ATOM 1469 N N . PHE A 1 184 ? 4.373 -17.229 -14.379 1.00 90.75 184 PHE A N 1
ATOM 1470 C CA . PHE A 1 184 ? 4.853 -16.141 -15.226 1.00 90.75 184 PHE A CA 1
ATOM 1471 C C . PHE A 1 184 ? 3.751 -15.127 -15.518 1.00 90.75 184 PHE A C 1
ATOM 1473 O O . PHE A 1 184 ? 2.568 -15.445 -15.623 1.00 90.75 184 PHE A O 1
ATOM 1480 N N . LEU A 1 185 ? 4.165 -13.870 -15.683 1.00 89.56 185 LEU A N 1
ATOM 1481 C CA . LEU A 1 185 ? 3.277 -12.785 -16.086 1.00 89.56 185 LEU A CA 1
ATOM 1482 C C . LEU A 1 185 ? 3.203 -12.704 -17.623 1.00 89.56 185 LEU A C 1
ATOM 1484 O O . LEU A 1 185 ? 4.233 -12.546 -18.287 1.00 89.56 185 LEU A O 1
ATOM 1488 N N . ASN A 1 186 ? 1.990 -12.728 -18.193 1.00 73.31 186 ASN A N 1
ATOM 1489 C CA . ASN A 1 186 ? 1.688 -12.849 -19.639 1.00 73.31 186 ASN A CA 1
ATOM 1490 C C . ASN A 1 186 ? 2.114 -11.665 -20.557 1.00 73.31 186 ASN A C 1
ATOM 1492 O O . ASN A 1 186 ? 1.517 -11.421 -21.605 1.00 73.31 186 ASN A O 1
ATOM 1496 N N . ARG A 1 187 ? 3.175 -10.917 -20.216 1.00 62.69 187 ARG A N 1
ATOM 1497 C CA . ARG A 1 187 ? 3.727 -9.801 -21.019 1.00 62.69 187 ARG A CA 1
ATOM 1498 C C . ARG A 1 187 ? 5.175 -9.951 -21.484 1.00 62.69 187 ARG A C 1
ATOM 1500 O O . ARG A 1 187 ? 5.677 -9.092 -22.210 1.00 62.69 187 ARG A O 1
ATOM 1507 N N . GLY A 1 188 ? 5.818 -11.067 -21.160 1.00 55.50 188 GLY A N 1
ATOM 1508 C CA . GLY A 1 188 ? 7.101 -11.438 -21.739 1.00 55.50 188 GLY A CA 1
ATOM 1509 C C . GLY A 1 188 ? 8.337 -10.928 -20.988 1.00 55.50 188 GLY A C 1
ATOM 1510 O O . GLY A 1 188 ? 8.448 -9.769 -20.596 1.00 55.50 188 GLY A O 1
ATOM 1511 N N . ARG A 1 189 ? 9.309 -11.851 -20.940 1.00 58.91 189 ARG A N 1
ATOM 1512 C CA . ARG A 1 189 ? 10.685 -11.804 -20.408 1.00 58.91 189 ARG A CA 1
ATOM 1513 C C . ARG A 1 189 ? 10.826 -11.839 -18.888 1.00 58.91 189 ARG A C 1
ATOM 1515 O O . ARG A 1 189 ? 11.045 -10.814 -18.262 1.00 58.91 189 ARG A O 1
ATOM 1522 N N . GLY A 1 190 ? 10.843 -13.064 -18.358 1.00 70.38 190 GLY A N 1
ATOM 1523 C CA . GLY A 1 190 ? 11.487 -13.405 -17.082 1.00 70.38 190 GLY A CA 1
ATOM 1524 C C . GLY A 1 190 ? 10.798 -12.884 -15.824 1.00 70.38 190 GLY A C 1
ATOM 1525 O O . GLY A 1 190 ? 11.354 -13.038 -14.739 1.00 70.38 190 GLY A O 1
ATOM 1526 N N . ASP A 1 191 ? 9.624 -12.270 -15.971 1.00 86.44 191 ASP A N 1
ATOM 1527 C CA . ASP A 1 191 ? 8.834 -11.744 -14.869 1.00 86.44 191 ASP A CA 1
ATOM 1528 C C . ASP A 1 191 ? 7.909 -12.841 -14.330 1.00 86.44 191 ASP A C 1
ATOM 1530 O O . ASP A 1 191 ? 7.050 -13.341 -15.058 1.00 86.44 191 ASP A O 1
ATOM 1534 N N . LEU A 1 192 ? 8.092 -13.217 -13.065 1.00 90.94 192 LEU A N 1
ATOM 1535 C CA . LEU A 1 192 ? 7.344 -14.298 -12.423 1.00 90.94 192 LEU A CA 1
ATOM 1536 C C . LEU A 1 192 ? 7.058 -14.010 -10.948 1.00 90.94 192 LEU A C 1
ATOM 1538 O O . LEU A 1 192 ? 7.778 -13.254 -10.282 1.00 90.94 192 LEU A O 1
ATOM 1542 N N . LEU A 1 193 ? 6.014 -14.641 -10.417 1.00 90.75 193 LEU A N 1
ATOM 1543 C CA . LEU A 1 193 ? 5.733 -14.641 -8.986 1.00 90.75 193 LEU A CA 1
ATOM 1544 C C . LEU A 1 193 ? 6.457 -15.797 -8.298 1.00 90.75 193 LEU A C 1
ATOM 1546 O O . LEU A 1 193 ? 6.308 -16.957 -8.662 1.00 90.75 193 LEU A O 1
ATOM 1550 N N . LYS A 1 194 ? 7.230 -15.481 -7.258 1.00 89.94 194 LYS A N 1
ATOM 1551 C CA . LYS A 1 194 ? 7.873 -16.472 -6.390 1.00 89.94 194 LYS A CA 1
ATOM 1552 C C . LYS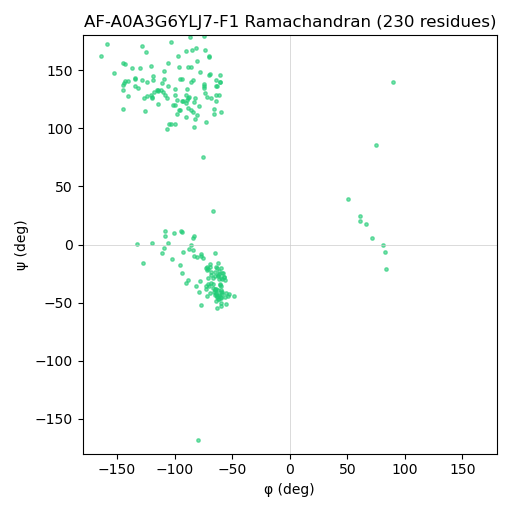 A 1 194 ? 7.064 -16.644 -5.122 1.00 89.94 194 LYS A C 1
ATOM 1554 O O . LYS A 1 194 ? 6.915 -15.687 -4.359 1.00 89.94 194 LYS A O 1
ATOM 1559 N N . VAL A 1 195 ? 6.596 -17.863 -4.881 1.00 88.12 195 VAL A N 1
ATOM 1560 C CA . VAL A 1 195 ? 5.994 -18.257 -3.607 1.00 88.12 195 VAL A CA 1
ATOM 1561 C C . VAL A 1 195 ? 7.122 -18.638 -2.648 1.00 88.12 195 VAL A C 1
ATOM 1563 O O . VAL A 1 195 ? 7.858 -19.592 -2.878 1.00 88.12 195 VAL A O 1
ATOM 1566 N N . ASN A 1 196 ? 7.283 -17.859 -1.585 1.00 87.81 196 ASN A N 1
ATOM 1567 C CA . ASN A 1 196 ? 8.231 -18.110 -0.504 1.00 87.81 196 ASN A CA 1
ATOM 1568 C C . ASN A 1 196 ? 7.486 -18.659 0.718 1.00 87.81 196 ASN A C 1
ATOM 1570 O O . ASN A 1 196 ? 6.261 -18.628 0.783 1.00 87.81 196 ASN A O 1
ATOM 1574 N N . ASN A 1 197 ? 8.227 -19.057 1.754 1.00 84.88 197 ASN A N 1
ATOM 1575 C CA . ASN A 1 197 ? 7.643 -19.609 2.984 1.00 84.88 197 ASN A CA 1
ATOM 1576 C C . ASN A 1 197 ? 6.649 -18.676 3.696 1.00 84.88 197 ASN A C 1
ATOM 1578 O O . ASN A 1 197 ? 5.833 -19.160 4.466 1.00 84.88 197 ASN A O 1
ATOM 1582 N N . LYS A 1 198 ? 6.745 -17.354 3.503 1.00 83.75 198 LYS A N 1
ATOM 1583 C CA . LYS A 1 198 ? 5.923 -16.358 4.217 1.00 83.75 198 LYS A CA 1
ATOM 1584 C C . LYS A 1 198 ? 5.301 -15.290 3.314 1.00 83.75 198 LYS A C 1
ATOM 1586 O O . LYS A 1 198 ? 4.667 -14.372 3.817 1.00 83.75 198 LYS A O 1
ATOM 1591 N N . SER A 1 199 ? 5.537 -15.344 2.004 1.00 85.06 199 SER A N 1
ATOM 1592 C CA . SER A 1 199 ? 5.133 -14.267 1.097 1.00 85.06 199 SER A CA 1
ATOM 1593 C C . SER A 1 199 ? 5.143 -14.696 -0.363 1.00 85.06 199 SER A C 1
ATOM 1595 O O . SER A 1 199 ? 5.824 -15.647 -0.743 1.00 85.06 199 SER A O 1
ATOM 1597 N N . ILE A 1 200 ? 4.449 -13.928 -1.203 1.00 87.44 200 ILE A N 1
ATOM 1598 C CA . ILE A 1 200 ? 4.589 -13.975 -2.661 1.00 87.44 200 ILE A CA 1
ATOM 1599 C C . ILE A 1 200 ? 5.346 -12.724 -3.093 1.00 87.44 200 ILE A C 1
ATOM 1601 O O . ILE A 1 200 ? 4.951 -11.605 -2.759 1.00 87.44 200 ILE A O 1
ATOM 1605 N N . THR A 1 201 ? 6.436 -12.899 -3.830 1.00 89.25 201 THR A N 1
ATOM 1606 C CA . THR A 1 201 ? 7.273 -11.792 -4.307 1.00 89.25 201 THR A CA 1
ATOM 1607 C C . THR A 1 201 ? 7.318 -11.750 -5.820 1.00 89.25 201 THR A C 1
ATOM 1609 O O . THR A 1 201 ? 7.373 -12.791 -6.466 1.00 89.25 201 THR A O 1
ATOM 1612 N N . LEU A 1 202 ? 7.368 -10.544 -6.376 1.00 90.12 202 LEU A N 1
ATOM 1613 C CA . LEU A 1 202 ? 7.585 -10.342 -7.800 1.00 90.12 202 LEU A CA 1
ATOM 1614 C C . LEU A 1 202 ? 9.082 -10.395 -8.112 1.00 90.12 202 LEU A C 1
ATOM 1616 O O . LEU A 1 202 ? 9.861 -9.595 -7.584 1.00 90.12 202 LEU A O 1
ATOM 1620 N N . ASP A 1 203 ? 9.467 -11.301 -9.001 1.00 91.56 203 ASP A N 1
ATOM 1621 C CA . ASP A 1 203 ? 10.779 -11.307 -9.625 1.00 91.56 203 ASP A CA 1
ATOM 1622 C C . ASP A 1 203 ? 10.642 -10.807 -11.061 1.00 91.56 203 ASP A C 1
ATOM 1624 O O . ASP A 1 203 ? 10.150 -11.534 -11.908 1.00 91.56 203 ASP A O 1
ATOM 1628 N N . SER A 1 204 ? 11.032 -9.557 -11.322 1.00 91.06 204 SER A N 1
ATOM 1629 C CA . SER A 1 204 ? 10.834 -8.888 -12.610 1.00 91.06 204 SER A CA 1
ATOM 1630 C C . SER A 1 204 ? 12.138 -8.338 -13.187 1.00 91.06 204 SER A C 1
ATOM 1632 O O . SER A 1 204 ? 12.753 -7.401 -12.663 1.00 91.06 204 SER A O 1
ATOM 1634 N N . GLU A 1 205 ? 12.557 -8.888 -14.325 1.00 89.88 205 GLU A N 1
ATOM 1635 C CA . GLU A 1 205 ? 13.648 -8.338 -15.124 1.00 89.88 205 GLU A CA 1
ATOM 1636 C C . GLU A 1 205 ? 13.355 -6.924 -15.607 1.00 89.88 205 GLU A C 1
ATOM 1638 O O . GLU A 1 205 ? 14.281 -6.119 -15.757 1.00 89.88 205 GLU A O 1
ATOM 1643 N N . PHE A 1 206 ? 12.090 -6.630 -15.904 1.00 90.88 206 PHE A N 1
ATOM 1644 C CA . PHE A 1 206 ? 11.671 -5.302 -16.321 1.00 90.88 206 PHE A CA 1
ATOM 1645 C C . PHE A 1 206 ? 11.919 -4.283 -15.206 1.00 90.88 206 PHE A C 1
ATOM 1647 O O . PHE A 1 206 ? 12.658 -3.320 -15.415 1.00 90.88 206 PHE A O 1
ATOM 1654 N N . LEU A 1 207 ? 11.400 -4.530 -14.002 1.00 91.88 207 LEU A N 1
ATOM 1655 C CA . LEU A 1 207 ? 11.506 -3.604 -12.872 1.00 91.88 207 LEU A CA 1
ATOM 1656 C C . LEU A 1 207 ? 12.934 -3.463 -12.332 1.00 91.88 207 LEU A C 1
ATOM 1658 O O . LEU A 1 207 ? 13.282 -2.409 -11.800 1.00 91.88 207 LEU A O 1
ATOM 1662 N N . ARG A 1 208 ? 13.797 -4.477 -12.497 1.00 93.00 208 ARG A N 1
ATOM 1663 C CA . ARG A 1 208 ? 15.231 -4.367 -12.162 1.00 93.00 208 ARG A CA 1
ATOM 1664 C C . ARG A 1 208 ? 15.970 -3.322 -12.995 1.00 93.00 208 ARG A C 1
ATOM 1666 O O . ARG A 1 208 ? 16.977 -2.787 -12.533 1.00 93.00 208 ARG A O 1
ATOM 1673 N N . LYS A 1 209 ? 15.493 -3.034 -14.208 1.00 94.31 209 LYS A N 1
ATOM 1674 C CA . LYS A 1 209 ? 16.130 -2.080 -15.127 1.00 94.31 209 LYS A CA 1
ATOM 1675 C C . LYS A 1 209 ? 15.791 -0.631 -14.798 1.00 94.31 209 LYS A C 1
ATOM 1677 O O . LYS A 1 209 ? 16.433 0.246 -15.362 1.00 94.31 209 LYS A O 1
ATOM 1682 N N . PHE A 1 210 ? 14.833 -0.366 -13.913 1.00 95.25 210 PHE A N 1
ATOM 1683 C CA . PHE A 1 210 ? 14.465 0.989 -13.508 1.00 95.25 210 PHE A CA 1
ATOM 1684 C C . PHE A 1 210 ? 14.884 1.235 -12.067 1.00 95.25 210 PHE A C 1
ATOM 1686 O O . PHE A 1 210 ? 14.612 0.412 -11.191 1.00 95.25 210 PHE A O 1
ATOM 1693 N N . VAL A 1 211 ? 15.558 2.356 -11.827 1.00 95.88 211 VAL A N 1
ATOM 1694 C CA . VAL A 1 211 ? 16.151 2.688 -10.530 1.00 95.88 211 VAL A CA 1
ATOM 1695 C C . VAL A 1 211 ? 15.917 4.145 -10.162 1.00 95.88 211 VAL A C 1
ATOM 1697 O O . VAL A 1 211 ? 15.830 5.009 -11.033 1.00 95.88 211 VAL A O 1
ATOM 1700 N N . ILE A 1 212 ? 15.868 4.406 -8.861 1.00 94.69 212 ILE A N 1
ATOM 1701 C CA . ILE A 1 212 ? 15.932 5.744 -8.268 1.00 94.69 212 ILE A CA 1
ATOM 1702 C C . ILE A 1 212 ? 17.068 5.779 -7.243 1.00 94.69 212 ILE A C 1
ATOM 1704 O O . ILE A 1 212 ? 17.587 4.734 -6.831 1.00 94.69 212 ILE A O 1
ATOM 1708 N N . ARG A 1 213 ? 17.447 6.983 -6.824 1.00 90.88 213 ARG A N 1
ATOM 1709 C CA . ARG A 1 213 ? 18.337 7.211 -5.683 1.00 90.88 213 ARG A CA 1
ATOM 1710 C C . ARG A 1 213 ? 17.500 7.776 -4.545 1.00 90.88 213 ARG A C 1
ATOM 1712 O O . ARG A 1 213 ? 16.735 8.707 -4.771 1.00 90.88 213 ARG A O 1
ATOM 1719 N N . ASP A 1 214 ? 17.601 7.177 -3.362 1.00 82.56 214 ASP A N 1
ATOM 1720 C CA . ASP A 1 214 ? 16.926 7.708 -2.176 1.00 82.56 214 ASP A CA 1
ATOM 1721 C C . ASP A 1 214 ? 17.641 8.958 -1.629 1.00 82.56 214 ASP A C 1
ATOM 1723 O O . ASP A 1 214 ? 18.664 9.396 -2.161 1.00 82.56 214 ASP A O 1
ATOM 1727 N N . SER A 1 215 ? 17.113 9.538 -0.549 1.00 80.06 215 SER A N 1
ATOM 1728 C CA . SER A 1 215 ? 17.688 10.727 0.095 1.00 80.06 215 SER A CA 1
ATOM 1729 C C . SER A 1 215 ? 19.125 10.525 0.596 1.00 80.06 215 SER A C 1
ATOM 1731 O O . SER A 1 215 ? 19.850 11.499 0.767 1.00 80.06 215 SER A O 1
ATOM 1733 N N . ASN A 1 216 ? 19.556 9.275 0.798 1.00 84.38 216 ASN A N 1
ATOM 1734 C CA . ASN A 1 216 ? 20.922 8.911 1.180 1.00 84.38 216 ASN A CA 1
ATOM 1735 C C . ASN A 1 216 ? 21.794 8.569 -0.040 1.00 84.38 216 ASN A C 1
ATOM 1737 O O . ASN A 1 216 ? 22.887 8.023 0.109 1.00 84.38 216 ASN A O 1
ATOM 1741 N N . ASN A 1 217 ? 21.313 8.870 -1.250 1.00 85.12 217 ASN A N 1
ATOM 1742 C CA . ASN A 1 217 ? 21.951 8.561 -2.525 1.00 85.12 217 ASN A CA 1
ATOM 1743 C C . ASN A 1 217 ? 22.151 7.050 -2.774 1.00 85.12 217 ASN A C 1
ATOM 1745 O O . ASN A 1 217 ? 22.973 6.645 -3.605 1.00 85.12 217 ASN A O 1
ATOM 1749 N N . ILE A 1 218 ? 21.394 6.194 -2.080 1.00 89.44 218 ILE A N 1
ATOM 1750 C CA . ILE A 1 218 ? 21.444 4.747 -2.276 1.00 89.44 218 ILE A CA 1
ATOM 1751 C C . ILE A 1 218 ? 20.569 4.394 -3.476 1.00 89.44 218 ILE A C 1
ATOM 1753 O O . ILE A 1 218 ? 19.388 4.735 -3.548 1.00 89.44 218 ILE A O 1
ATOM 1757 N N . LYS A 1 219 ? 21.163 3.677 -4.431 1.00 92.88 219 LYS A N 1
ATOM 1758 C CA . LYS A 1 219 ? 20.477 3.181 -5.625 1.00 92.88 219 LYS A CA 1
ATOM 1759 C C . LYS A 1 219 ? 19.528 2.043 -5.257 1.00 92.88 219 LYS A C 1
ATOM 1761 O O . LYS A 1 219 ? 19.957 1.043 -4.681 1.00 92.88 219 LYS A O 1
ATOM 1766 N N . GLN A 1 220 ? 18.263 2.166 -5.649 1.00 93.56 220 GLN A N 1
ATOM 1767 C CA . GLN A 1 220 ? 17.247 1.132 -5.458 1.00 93.56 220 GLN A CA 1
ATOM 1768 C C . GLN A 1 220 ? 16.480 0.885 -6.758 1.00 93.56 220 GLN A C 1
ATOM 1770 O O . GLN A 1 220 ? 16.080 1.833 -7.432 1.00 93.56 220 GLN A O 1
ATOM 1775 N N . SER A 1 221 ? 16.273 -0.383 -7.121 1.00 94.31 221 SER A N 1
ATOM 1776 C CA . SER A 1 221 ? 15.416 -0.742 -8.255 1.00 94.31 221 SER A CA 1
ATOM 1777 C C . SER A 1 221 ? 13.941 -0.732 -7.886 1.00 94.31 221 SER A C 1
ATOM 1779 O O . SER A 1 221 ? 13.578 -0.914 -6.723 1.00 94.31 221 SER A O 1
ATOM 1781 N N . PHE A 1 222 ? 13.066 -0.595 -8.880 1.00 92.56 222 PHE A N 1
ATOM 1782 C CA . PHE A 1 222 ? 11.624 -0.670 -8.642 1.00 92.56 222 PHE A CA 1
ATOM 1783 C C . PHE A 1 222 ? 11.198 -2.023 -8.057 1.00 92.56 222 PHE A C 1
ATOM 1785 O O . PHE A 1 222 ? 10.349 -2.050 -7.169 1.00 92.56 222 PHE A O 1
ATOM 1792 N N . GLN A 1 223 ? 11.842 -3.132 -8.446 1.00 91.62 223 GLN A N 1
ATOM 1793 C CA . GLN A 1 223 ? 11.610 -4.430 -7.796 1.00 91.62 223 GLN A CA 1
ATOM 1794 C C . GLN A 1 223 ? 11.943 -4.366 -6.302 1.00 91.62 223 GLN A C 1
ATOM 1796 O O . GLN A 1 223 ? 11.154 -4.820 -5.478 1.00 91.62 223 GLN A O 1
ATOM 1801 N N . GLN A 1 224 ? 13.089 -3.780 -5.935 1.00 91.19 224 GLN A N 1
ATOM 1802 C CA . GLN A 1 224 ? 13.464 -3.632 -4.529 1.00 91.19 224 GLN A CA 1
ATOM 1803 C C . GLN A 1 224 ? 12.471 -2.753 -3.772 1.00 91.19 224 GLN A C 1
ATOM 1805 O O . GLN A 1 224 ? 12.138 -3.080 -2.642 1.00 91.19 224 GLN A O 1
ATOM 1810 N N . ILE A 1 225 ? 11.973 -1.676 -4.379 1.00 89.12 225 ILE A N 1
ATOM 1811 C CA . ILE A 1 225 ? 10.991 -0.783 -3.751 1.00 89.12 225 ILE A CA 1
ATOM 1812 C C . ILE A 1 225 ? 9.678 -1.525 -3.493 1.00 89.12 225 ILE A C 1
ATOM 1814 O O . ILE A 1 225 ? 9.175 -1.501 -2.371 1.00 89.12 225 ILE A O 1
ATOM 1818 N N . ILE A 1 226 ? 9.163 -2.241 -4.494 1.00 86.50 226 ILE A N 1
ATOM 1819 C CA . ILE A 1 226 ? 7.915 -3.009 -4.391 1.00 86.50 226 ILE A CA 1
ATOM 1820 C C . ILE A 1 226 ? 8.045 -4.136 -3.358 1.00 86.50 226 ILE A C 1
ATOM 1822 O O . ILE A 1 226 ? 7.150 -4.322 -2.535 1.00 86.50 226 ILE A O 1
ATOM 1826 N N . VAL A 1 227 ? 9.172 -4.856 -3.347 1.00 84.06 227 VAL A N 1
ATOM 1827 C CA . VAL A 1 227 ? 9.416 -5.947 -2.390 1.00 84.06 227 VAL A CA 1
ATOM 1828 C C . VAL A 1 227 ? 9.689 -5.419 -0.980 1.00 84.06 227 VAL A C 1
ATOM 1830 O O . VAL A 1 227 ? 9.200 -6.008 -0.023 1.00 84.06 227 VAL A O 1
ATOM 1833 N N . LYS A 1 228 ? 10.413 -4.305 -0.807 1.00 76.75 228 LYS A N 1
ATOM 1834 C CA . LYS A 1 228 ? 10.666 -3.708 0.519 1.00 76.75 228 LYS A CA 1
ATOM 1835 C C . LYS A 1 228 ? 9.402 -3.115 1.127 1.00 76.75 228 LYS A C 1
ATOM 1837 O O . LYS A 1 228 ? 9.158 -3.343 2.307 1.00 76.75 228 LYS A O 1
ATOM 1842 N N . LYS A 1 229 ? 8.575 -2.417 0.336 1.00 60.84 229 LYS A N 1
ATOM 1843 C CA . LYS A 1 229 ? 7.263 -1.934 0.806 1.00 60.84 229 LYS A CA 1
ATOM 1844 C C . LYS A 1 229 ? 6.329 -3.085 1.206 1.00 60.84 229 LYS A C 1
ATOM 1846 O O . LYS A 1 229 ? 5.446 -2.872 2.025 1.00 60.84 229 LYS A O 1
ATOM 1851 N N . LYS A 1 230 ? 6.561 -4.297 0.682 1.00 45.28 230 LYS A N 1
ATOM 1852 C CA . LYS A 1 230 ? 5.824 -5.530 1.003 1.00 45.28 230 LYS A CA 1
ATOM 1853 C C . LYS A 1 230 ? 6.608 -6.551 1.834 1.00 45.28 230 LYS A C 1
ATOM 1855 O O . LYS A 1 230 ? 6.152 -7.683 1.956 1.00 45.28 230 LYS A O 1
ATOM 1860 N N . SER A 1 231 ? 7.766 -6.193 2.399 1.00 26.02 231 SER A N 1
ATOM 1861 C CA . SER A 1 231 ? 8.470 -7.053 3.358 1.00 26.02 231 SER A CA 1
ATOM 1862 C C . SER A 1 231 ? 7.712 -6.961 4.684 1.00 26.02 231 SER A C 1
ATOM 1864 O O . SER A 1 231 ? 8.097 -6.222 5.589 1.00 26.02 231 SER A O 1
ATOM 1866 N N . ILE A 1 232 ? 6.567 -7.642 4.692 1.00 29.34 232 ILE A N 1
ATOM 1867 C CA . ILE A 1 232 ? 5.575 -7.803 5.753 1.00 29.34 232 ILE A CA 1
ATOM 1868 C C . ILE A 1 232 ? 5.720 -9.233 6.263 1.00 29.34 232 ILE A C 1
ATOM 1870 O O . ILE A 1 232 ? 5.796 -10.146 5.408 1.00 29.34 232 ILE A O 1
#

Secondary structure (DSSP, 8-state):
-PPPPHHHHHTTS-TT-EEEEEEEEES---TTS--EEEEE-S--TTTS--TTGGGEEEEEEEEEETTEEEEEETTTTEEEEE-SS--HHHHHHHHHHHHHHHTS----TTGGGS-----HHHHTTS---EEE--GGGTHHHHH-TT---EEEPTTS-EEEPPHHHHHHHHHHHTSEEEB-TT-BBTTSSS-EEEE-SS-EEEE-HHHHTEEEE-TT--EEEHHHHHHHHT--